Protein AF-0000000084263306 (afdb_homodimer)

Structure (mmCIF, N/CA/C/O backbone):
data_AF-0000000084263306-model_v1
#
loop_
_entity.id
_entity.type
_entity.pdbx_description
1 polymer 'GNAT family N-acetyltransferase'
#
loop_
_atom_site.group_PDB
_atom_site.id
_atom_site.type_symbol
_atom_site.label_atom_id
_atom_site.label_alt_id
_atom_site.label_comp_id
_atom_site.label_asym_id
_atom_site.label_entity_id
_atom_site.label_seq_id
_atom_site.pdbx_PDB_ins_code
_atom_site.Cartn_x
_atom_site.Cartn_y
_atom_site.Cartn_z
_atom_site.occupancy
_atom_site.B_iso_or_equiv
_atom_site.auth_seq_id
_atom_site.auth_comp_id
_atom_site.auth_asym_id
_atom_site.auth_atom_id
_atom_site.pdbx_PDB_model_num
ATOM 1 N N . MET A 1 1 ? 20.031 5.301 -3.479 1 67.38 1 MET A N 1
ATOM 2 C CA . MET A 1 1 ? 19.781 4.855 -2.111 1 67.38 1 MET A CA 1
ATOM 3 C C . MET A 1 1 ? 19.828 6.031 -1.14 1 67.38 1 MET A C 1
ATOM 5 O O . MET A 1 1 ? 20.625 6.953 -1.318 1 67.38 1 MET A O 1
ATOM 9 N N . VAL A 1 2 ? 18.797 5.91 -0.235 1 69 2 VAL A N 1
ATOM 10 C CA . VAL A 1 2 ? 18.828 6.969 0.77 1 69 2 VAL A CA 1
ATOM 11 C C . VAL A 1 2 ? 20.016 6.762 1.697 1 69 2 VAL A C 1
ATOM 13 O O . VAL A 1 2 ? 20.234 5.656 2.201 1 69 2 VAL A O 1
ATOM 16 N N . THR A 1 3 ? 20.797 7.66 1.79 1 74.88 3 THR A N 1
ATOM 17 C CA . THR A 1 3 ? 22.047 7.602 2.543 1 74.88 3 THR A CA 1
ATOM 18 C C . THR A 1 3 ? 21.797 7.875 4.023 1 74.88 3 THR A C 1
ATOM 20 O O . THR A 1 3 ? 20.766 8.438 4.391 1 74.88 3 THR A O 1
ATOM 23 N N . ALA A 1 4 ? 22.656 7.359 4.758 1 77.31 4 ALA A N 1
ATOM 24 C CA . ALA A 1 4 ? 22.672 7.695 6.18 1 77.31 4 ALA A CA 1
ATOM 25 C C . ALA A 1 4 ? 22.594 9.203 6.383 1 77.31 4 ALA A C 1
ATOM 27 O O . ALA A 1 4 ? 21.969 9.68 7.332 1 77.31 4 ALA A O 1
ATOM 28 N N . ASP A 1 5 ? 23.203 9.875 5.453 1 75.06 5 ASP A N 1
ATOM 29 C CA . ASP A 1 5 ? 23.203 11.328 5.531 1 75.06 5 ASP A CA 1
ATOM 30 C C . ASP A 1 5 ? 21.797 11.891 5.391 1 75.06 5 ASP A C 1
ATOM 32 O O . ASP A 1 5 ? 21.422 12.836 6.09 1 75.06 5 ASP A O 1
ATOM 36 N N . ALA A 1 6 ? 21.078 11.352 4.531 1 76.88 6 ALA A N 1
ATOM 37 C CA . ALA A 1 6 ? 19.703 11.812 4.348 1 76.88 6 ALA A CA 1
ATOM 38 C C . ALA A 1 6 ? 18.859 11.555 5.598 1 76.88 6 ALA A C 1
ATOM 40 O O . ALA A 1 6 ? 18.047 12.398 5.992 1 76.88 6 ALA A O 1
ATOM 41 N N . LEU A 1 7 ? 19.031 10.445 6.184 1 82.38 7 LEU A N 1
ATOM 42 C CA . LEU A 1 7 ? 18.281 10.109 7.395 1 82.38 7 LEU A CA 1
ATOM 43 C C . LEU A 1 7 ? 18.672 11.039 8.539 1 82.38 7 LEU A C 1
ATOM 45 O O . LEU A 1 7 ? 17.812 11.398 9.367 1 82.38 7 LEU A O 1
ATOM 49 N N . ASN A 1 8 ? 19.844 11.477 8.492 1 84.12 8 ASN A N 1
ATOM 50 C CA . ASN A 1 8 ? 20.328 12.391 9.523 1 84.12 8 ASN A CA 1
ATOM 51 C C . ASN A 1 8 ? 19.875 13.82 9.25 1 84.12 8 ASN A C 1
ATOM 53 O O . ASN A 1 8 ? 19.922 14.672 10.141 1 84.12 8 ASN A O 1
ATOM 57 N N . ALA A 1 9 ? 19.422 14.023 8.133 1 88 9 ALA A N 1
ATOM 58 C CA . ALA A 1 9 ? 19.078 15.375 7.711 1 88 9 ALA A CA 1
ATOM 59 C C . ALA A 1 9 ? 17.609 15.68 8.008 1 88 9 ALA A C 1
ATOM 61 O O . ALA A 1 9 ? 17.156 16.812 7.789 1 88 9 ALA A O 1
ATOM 62 N N . VAL A 1 10 ? 16.891 14.727 8.523 1 95.81 10 VAL A N 1
ATOM 63 C CA . VAL A 1 10 ? 15.492 14.984 8.867 1 95.81 10 VAL A CA 1
ATOM 64 C C . VAL A 1 10 ? 15.414 16.062 9.953 1 95.81 10 VAL A C 1
ATOM 66 O O . VAL A 1 10 ? 15.82 15.82 11.094 1 95.81 10 VAL A O 1
ATOM 69 N N . PRO A 1 11 ? 14.891 17.203 9.688 1 97.62 11 PRO A N 1
ATOM 70 C CA . PRO A 1 11 ? 14.828 18.266 10.695 1 97.62 11 PRO A CA 1
ATOM 71 C C . PRO A 1 11 ? 13.688 18.062 11.688 1 97.62 11 PRO A C 1
ATOM 73 O O . PRO A 1 11 ? 12.602 17.609 11.305 1 97.62 11 PRO A O 1
ATOM 76 N N . ASP A 1 12 ? 13.906 18.484 12.867 1 97.56 12 ASP A N 1
ATOM 77 C CA . ASP A 1 12 ? 12.867 18.422 13.891 1 97.56 12 ASP A CA 1
ATOM 78 C C . ASP A 1 12 ? 11.852 19.547 13.711 1 97.56 12 ASP A C 1
ATOM 80 O O . ASP A 1 12 ? 10.75 19.5 14.258 1 97.56 12 ASP A O 1
ATOM 84 N N . GLU A 1 13 ? 12.359 20.578 13 1 98 13 GLU A N 1
ATOM 85 C CA . GLU A 1 13 ? 11.531 21.75 12.766 1 98 13 GLU A CA 1
ATOM 86 C C . GLU A 1 13 ? 11.68 22.25 11.328 1 98 13 GLU A C 1
ATOM 88 O O . GLU A 1 13 ? 12.789 22.266 10.789 1 98 13 GLU A O 1
ATOM 93 N N . VAL A 1 14 ? 10.57 22.625 10.719 1 98.38 14 VAL A N 1
ATOM 94 C CA . VAL A 1 14 ? 10.531 23.281 9.414 1 98.38 14 VAL A CA 1
ATOM 95 C C . VAL A 1 14 ? 9.711 24.562 9.508 1 98.38 14 VAL A C 1
ATOM 97 O O . VAL A 1 14 ? 8.555 24.547 9.93 1 98.38 14 VAL A O 1
ATOM 100 N N . ARG A 1 15 ? 10.289 25.656 9.125 1 98.38 15 ARG A N 1
ATOM 101 C CA . ARG A 1 15 ? 9.586 26.938 9.148 1 98.38 15 ARG A CA 1
ATOM 102 C C . ARG A 1 15 ? 9.195 27.375 7.734 1 98.38 15 ARG A C 1
ATOM 104 O O . ARG A 1 15 ? 9.977 27.219 6.797 1 98.38 15 ARG A O 1
ATOM 111 N N . THR A 1 16 ? 8.062 27.781 7.613 1 98.19 16 THR A N 1
ATOM 112 C CA . THR A 1 16 ? 7.594 28.406 6.379 1 98.19 16 THR A CA 1
ATOM 113 C C . THR A 1 16 ? 7.309 29.891 6.59 1 98.19 16 THR A C 1
ATOM 115 O O . THR A 1 16 ? 7.797 30.484 7.547 1 98.19 16 THR A O 1
ATOM 118 N N . GLY A 1 17 ? 6.621 30.531 5.559 1 97.38 17 GLY A N 1
ATOM 119 C CA . GLY A 1 17 ? 6.289 31.938 5.695 1 97.38 17 GLY A CA 1
ATOM 120 C C . GLY A 1 17 ? 5.391 32.219 6.883 1 97.38 17 GLY A C 1
ATOM 121 O O . GLY A 1 17 ? 5.582 33.219 7.586 1 97.38 17 GLY A O 1
ATOM 122 N N . ARG A 1 18 ? 4.363 31.312 7.176 1 98.25 18 ARG A N 1
ATOM 123 C CA . ARG A 1 18 ? 3.355 31.625 8.188 1 98.25 18 ARG A CA 1
ATOM 124 C C . ARG A 1 18 ? 3.312 30.531 9.258 1 98.25 18 ARG A C 1
ATOM 126 O O . ARG A 1 18 ? 2.627 30.688 10.273 1 98.25 18 ARG A O 1
ATOM 133 N N . LEU A 1 19 ? 4.121 29.406 9.016 1 98.81 19 LEU A N 1
ATOM 134 C CA . LEU A 1 19 ? 3.859 28.234 9.836 1 98.81 19 LEU A CA 1
ATOM 135 C C . LEU A 1 19 ? 5.156 27.672 10.422 1 98.81 19 LEU A C 1
ATOM 137 O O . LEU A 1 19 ? 6.238 27.938 9.883 1 98.81 19 LEU A O 1
ATOM 141 N N . LEU A 1 20 ? 5.02 27.016 11.523 1 98.81 20 LEU A N 1
ATOM 142 C CA . LEU A 1 20 ? 6.051 26.203 12.156 1 98.81 20 LEU A CA 1
ATOM 143 C C . LEU A 1 20 ? 5.645 24.734 12.195 1 98.81 20 LEU A C 1
ATOM 145 O O . LEU A 1 20 ? 4.664 24.391 12.852 1 98.81 20 LEU A O 1
ATOM 149 N N . LEU A 1 21 ? 6.348 23.875 11.461 1 98.88 21 LEU A N 1
ATOM 150 C CA . LEU A 1 21 ? 6.172 22.438 11.516 1 98.88 21 LEU A CA 1
ATOM 151 C C . LEU A 1 21 ? 7.176 21.797 12.469 1 98.88 21 LEU A C 1
ATOM 153 O O . LEU A 1 21 ? 8.383 22.016 12.336 1 98.88 21 LEU A O 1
ATOM 157 N N . ARG A 1 22 ? 6.652 21.016 13.406 1 98.25 22 ARG A N 1
ATOM 158 C CA . ARG A 1 22 ? 7.629 20.484 14.352 1 98.25 22 ARG A CA 1
ATOM 159 C C . ARG A 1 22 ? 7.301 19.047 14.727 1 98.25 22 ARG A C 1
ATOM 161 O O . ARG A 1 22 ? 6.133 18.641 14.711 1 98.25 22 ARG A O 1
ATOM 168 N N . ARG A 1 23 ? 8.297 18.359 15.133 1 98.5 23 ARG A N 1
ATOM 169 C CA . ARG A 1 23 ? 8.203 16.984 15.617 1 98.5 23 ARG A CA 1
ATOM 170 C C . ARG A 1 23 ? 7.219 16.875 16.781 1 98.5 23 ARG A C 1
ATOM 172 O O . ARG A 1 23 ? 7.148 17.766 17.625 1 98.5 23 ARG A O 1
ATOM 179 N N . PRO A 1 24 ? 6.465 15.758 16.812 1 98.56 24 PRO A N 1
ATOM 180 C CA . PRO A 1 24 ? 5.484 15.594 17.891 1 98.56 24 PRO A CA 1
ATOM 181 C C . PRO A 1 24 ? 6.125 15.609 19.281 1 98.56 24 PRO A C 1
ATOM 183 O O . PRO A 1 24 ? 7.227 15.086 19.469 1 98.56 24 PRO A O 1
ATOM 186 N N . ASP A 1 25 ? 5.484 16.188 20.188 1 98.5 25 ASP A N 1
ATOM 187 C CA . ASP A 1 25 ? 5.852 16.266 21.594 1 98.5 25 ASP A CA 1
ATOM 188 C C . ASP A 1 25 ? 4.668 15.914 22.5 1 98.5 25 ASP A C 1
ATOM 190 O O . ASP A 1 25 ? 3.615 16.547 22.422 1 98.5 25 ASP A O 1
ATOM 194 N N . PRO A 1 26 ? 4.844 14.898 23.359 1 98.44 26 PRO A N 1
ATOM 195 C CA . PRO A 1 26 ? 3.746 14.531 24.25 1 98.44 26 PRO A CA 1
ATOM 196 C C . PRO A 1 26 ? 3.205 15.719 25.047 1 98.44 26 PRO A C 1
ATOM 198 O O . PRO A 1 26 ? 2.029 15.734 25.422 1 98.44 26 PRO A O 1
ATOM 201 N N . ALA A 1 27 ? 3.939 16.734 25.234 1 98.12 27 ALA A N 1
ATOM 202 C CA . ALA A 1 27 ? 3.527 17.938 25.969 1 98.12 27 ALA A CA 1
ATOM 203 C C . ALA A 1 27 ? 2.465 18.703 25.203 1 98.12 27 ALA A C 1
ATOM 205 O O . ALA A 1 27 ? 1.794 19.578 25.766 1 98.12 27 ALA A O 1
ATOM 206 N N . ASP A 1 28 ? 2.271 18.375 23.906 1 98.31 28 ASP A N 1
ATOM 207 C CA . ASP A 1 28 ? 1.331 19.125 23.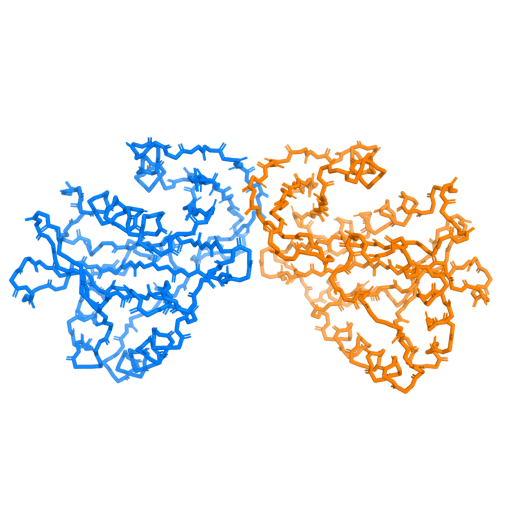062 1 98.31 28 ASP A CA 1
ATOM 208 C C . ASP A 1 28 ? -0.038 18.438 23.047 1 98.31 28 ASP A C 1
ATOM 210 O O . ASP A 1 28 ? -0.91 18.812 22.266 1 98.31 28 ASP A O 1
ATOM 214 N N . ALA A 1 29 ? -0.241 17.484 23.922 1 98.62 29 ALA A N 1
ATOM 215 C CA . ALA A 1 29 ? -1.439 16.656 23.875 1 98.62 29 ALA A CA 1
ATOM 216 C C . ALA A 1 29 ? -2.701 17.5 24 1 98.62 29 ALA A C 1
ATOM 218 O O . ALA A 1 29 ? -3.67 17.297 23.266 1 98.62 29 ALA A O 1
ATOM 219 N N . ARG A 1 30 ? -2.719 18.469 24.891 1 98.31 30 ARG A N 1
ATOM 220 C CA . ARG A 1 30 ? -3.896 19.297 25.109 1 98.31 30 ARG A CA 1
ATOM 221 C C . ARG A 1 30 ? -4.23 20.094 23.859 1 98.31 30 ARG A C 1
ATOM 223 O O . ARG A 1 30 ? -5.398 20.188 23.469 1 98.31 30 ARG A O 1
ATOM 230 N N . ALA A 1 31 ? -3.244 20.656 23.25 1 98.56 31 ALA A N 1
ATOM 231 C CA . ALA A 1 31 ? -3.451 21.438 22.031 1 98.56 31 ALA A CA 1
ATOM 232 C C . ALA A 1 31 ? -3.979 20.547 20.906 1 98.56 31 ALA A C 1
ATOM 234 O O . ALA A 1 31 ? -4.883 20.938 20.156 1 98.56 31 ALA A O 1
ATOM 235 N N . LEU A 1 32 ? -3.398 19.359 20.781 1 98.69 32 LEU A N 1
ATOM 236 C CA . LEU A 1 32 ? -3.834 18.422 19.75 1 98.69 32 LEU A CA 1
ATOM 237 C C . LEU A 1 32 ? -5.293 18.031 19.953 1 98.69 32 LEU A C 1
ATOM 239 O O . LEU A 1 32 ? -6.086 18.062 19.016 1 98.69 32 LEU A O 1
ATOM 243 N N . VAL A 1 33 ? -5.629 17.703 21.172 1 98.56 33 VAL A N 1
ATOM 244 C CA . VAL A 1 33 ? -6.988 17.297 21.5 1 98.56 33 VAL A CA 1
ATOM 245 C C . VAL A 1 33 ? -7.965 18.422 21.172 1 98.56 33 VAL A C 1
ATOM 247 O O . VAL A 1 33 ? -9.016 18.188 20.562 1 98.56 33 VAL A O 1
ATOM 250 N N . GLY A 1 34 ? -7.609 19.625 21.562 1 98.19 34 GLY A N 1
ATOM 251 C CA . GLY A 1 34 ? -8.445 20.766 21.25 1 98.19 34 GLY A CA 1
ATOM 252 C C . GLY A 1 34 ? -8.68 20.953 19.766 1 98.19 34 GLY A C 1
ATOM 253 O O . GLY A 1 34 ? -9.82 21.156 19.328 1 98.19 34 GLY A O 1
ATOM 254 N N . ALA A 1 35 ? -7.668 20.875 19 1 98.44 35 ALA A N 1
ATOM 255 C CA . ALA A 1 35 ? -7.746 21.078 17.562 1 98.44 35 ALA A CA 1
ATOM 256 C C . ALA A 1 35 ? -8.555 19.984 16.891 1 98.44 35 ALA A C 1
ATOM 258 O O . ALA A 1 35 ? -9.422 20.25 16.047 1 98.44 35 ALA A O 1
ATOM 259 N N . VAL A 1 36 ? -8.281 18.703 17.25 1 98.44 36 VAL A N 1
ATOM 260 C CA . VAL A 1 36 ? -8.953 17.578 16.625 1 98.44 36 VAL A CA 1
ATOM 261 C C . VAL A 1 36 ? -10.43 17.562 17 1 98.44 36 VAL A C 1
ATOM 263 O O . VAL A 1 36 ? -11.305 17.469 16.141 1 98.44 36 VAL A O 1
ATOM 266 N N . ASN A 1 37 ? -10.695 17.719 18.297 1 98.12 37 ASN A N 1
ATOM 267 C CA . ASN A 1 37 ? -12.07 17.609 18.766 1 98.12 37 ASN A CA 1
ATOM 268 C C . ASN A 1 37 ? -12.945 18.734 18.203 1 98.12 37 ASN A C 1
ATOM 270 O O . ASN A 1 37 ? -14.109 18.516 17.859 1 98.12 37 ASN A O 1
ATOM 274 N N . ALA A 1 38 ? -12.383 19.875 18.078 1 97.38 38 ALA A N 1
ATOM 275 C CA . ALA A 1 38 ? -13.117 21 17.516 1 97.38 38 ALA A CA 1
ATOM 276 C C . ALA A 1 38 ? -13.375 20.797 16.016 1 97.38 38 ALA A C 1
ATOM 278 O O . ALA A 1 38 ? -14.242 21.453 15.438 1 97.38 38 ALA A O 1
ATOM 279 N N . SER A 1 39 ? -12.672 19.891 15.406 1 98.31 39 SER A N 1
ATOM 280 C CA . SER A 1 39 ? -12.727 19.703 13.953 1 98.31 39 SER A CA 1
ATOM 281 C C . SER A 1 39 ? -13.352 18.359 13.602 1 98.31 39 SER A C 1
ATOM 283 O O . SER A 1 39 ? -13.391 17.984 12.43 1 98.31 39 SER A O 1
ATOM 285 N N . LEU A 1 40 ? -13.797 17.625 14.539 1 97.56 40 LEU A N 1
ATOM 286 C CA . LEU A 1 40 ? -14.227 16.234 14.375 1 97.56 40 LEU A CA 1
ATOM 287 C C . LEU A 1 40 ? -15.305 16.125 13.297 1 97.56 40 LEU A C 1
ATOM 289 O O . LEU A 1 40 ? -15.234 15.25 12.438 1 97.56 40 LEU A O 1
ATOM 293 N N . PRO A 1 41 ? -16.281 17 13.219 1 96.81 41 PRO A N 1
ATOM 294 C CA . PRO A 1 41 ? -17.328 16.859 12.203 1 96.81 41 PRO A CA 1
ATOM 295 C C . PRO A 1 41 ? -16.766 16.844 10.781 1 96.81 41 PRO A C 1
ATOM 297 O O . PRO A 1 41 ? -17.234 16.078 9.93 1 96.81 41 PRO A O 1
ATOM 300 N N . GLU A 1 42 ? -15.789 17.594 10.508 1 96.19 42 GLU A N 1
ATOM 301 C CA . GLU A 1 42 ? -15.203 17.656 9.172 1 96.19 42 GLU A CA 1
ATOM 302 C C . GLU A 1 42 ? -14.211 16.516 8.953 1 96.19 42 GLU A C 1
ATOM 304 O O . GLU A 1 42 ? -14.164 15.93 7.875 1 96.19 42 GLU A O 1
ATOM 309 N N . LEU A 1 43 ? -13.445 16.219 9.977 1 97.38 43 LEU A N 1
ATOM 310 C CA . LEU A 1 43 ? -12.398 15.211 9.852 1 97.38 43 LEU A CA 1
ATOM 311 C C . LEU A 1 43 ? -13.008 13.82 9.672 1 97.38 43 LEU A C 1
ATOM 313 O O . LEU A 1 43 ? -12.438 12.977 8.969 1 97.38 43 LEU A O 1
ATOM 317 N N . GLN A 1 44 ? -14.156 13.594 10.219 1 96.94 44 GLN A N 1
ATOM 318 C CA . GLN A 1 44 ? -14.789 12.281 10.211 1 96.94 44 GLN A CA 1
ATOM 319 C C . GLN A 1 44 ? -15.102 11.836 8.789 1 96.94 44 GLN A C 1
ATOM 321 O O . GLN A 1 44 ? -15.133 10.633 8.5 1 96.94 44 GLN A O 1
ATOM 326 N N . ARG A 1 45 ? -15.289 12.742 7.949 1 95.38 45 ARG A N 1
ATOM 327 C CA . ARG A 1 45 ? -15.664 12.453 6.57 1 95.38 45 ARG A CA 1
ATOM 328 C C . ARG A 1 45 ? -14.508 11.82 5.805 1 95.38 45 ARG A C 1
ATOM 330 O O . ARG A 1 45 ? -14.719 11.016 4.898 1 95.38 45 ARG A O 1
ATOM 337 N N . TRP A 1 46 ? -13.312 12.133 6.266 1 95.62 46 TRP A N 1
ATOM 338 C CA . TRP A 1 46 ? -12.172 11.82 5.406 1 95.62 46 TRP A CA 1
ATOM 339 C C . TRP A 1 46 ? -11.148 10.969 6.145 1 95.62 46 TRP A C 1
ATOM 341 O O . TRP A 1 46 ? -10.359 10.258 5.52 1 95.62 46 TRP A O 1
ATOM 351 N N . MET A 1 47 ? -11.195 11.086 7.484 1 95.81 47 MET A N 1
ATOM 352 C CA . MET A 1 47 ? -10.109 10.484 8.25 1 95.81 47 MET A CA 1
ATOM 353 C C . MET A 1 47 ? -10.617 9.305 9.078 1 95.81 47 MET A C 1
ATOM 355 O O . MET A 1 47 ? -11.359 9.492 10.039 1 95.81 47 MET A O 1
ATOM 359 N N . HIS A 1 48 ? -10.062 8.094 8.852 1 94.25 48 HIS A N 1
ATOM 360 C CA . HIS A 1 48 ? -10.5 6.887 9.539 1 94.25 48 HIS A CA 1
ATOM 361 C C . HIS A 1 48 ? -10.227 6.98 11.039 1 94.25 48 HIS A C 1
ATOM 363 O O . HIS A 1 48 ? -11.008 6.473 11.852 1 94.25 48 HIS A O 1
ATOM 369 N N . TRP A 1 49 ? -9.211 7.688 11.484 1 94.44 49 TRP A N 1
ATOM 370 C CA . TRP A 1 49 ? -8.789 7.734 12.875 1 94.44 49 TRP A CA 1
ATOM 371 C C . TRP A 1 49 ? -9.633 8.727 13.664 1 94.44 49 TRP A C 1
ATOM 373 O O . TRP A 1 49 ? -9.609 8.727 14.898 1 94.44 49 TRP A O 1
ATOM 383 N N . ALA A 1 50 ? -10.359 9.617 13 1 96.56 50 ALA A N 1
ATOM 384 C CA . ALA A 1 50 ? -11.039 10.742 13.641 1 96.56 50 ALA A CA 1
ATOM 385 C C . ALA A 1 50 ? -12.523 10.438 13.844 1 96.56 50 ALA A C 1
ATOM 387 O O . ALA A 1 50 ? -13.383 11.25 13.508 1 96.56 50 ALA A O 1
ATOM 388 N N . GLN A 1 51 ? -12.805 9.242 14.359 1 95.88 51 GLN A N 1
ATOM 389 C CA . GLN A 1 51 ? -14.211 8.852 14.414 1 95.88 51 GLN A CA 1
ATOM 390 C C . GLN A 1 51 ? -14.797 9.094 15.805 1 95.88 51 GLN A C 1
ATOM 392 O O . GLN A 1 51 ? -16.016 9.102 15.984 1 95.88 51 GLN A O 1
ATOM 397 N N . HIS A 1 52 ? -13.883 9.352 16.828 1 96.19 52 HIS A N 1
ATOM 398 C CA . HIS A 1 52 ? -14.297 9.633 18.188 1 96.19 52 HIS A CA 1
ATOM 399 C C . HIS A 1 52 ? -13.43 10.719 18.828 1 96.19 52 HIS A C 1
ATOM 401 O O . HIS A 1 52 ? -12.273 10.898 18.422 1 96.19 52 HIS A O 1
ATOM 407 N N . PRO A 1 53 ? -14.016 11.414 19.766 1 97.25 53 PRO A N 1
ATOM 408 C CA . PRO A 1 53 ? -13.195 12.414 20.438 1 97.25 53 PRO A CA 1
ATOM 409 C C . PRO A 1 53 ? -11.953 11.812 21.094 1 97.25 53 PRO A C 1
ATOM 411 O O . PRO A 1 53 ? -12 10.695 21.609 1 97.25 53 PRO A O 1
ATOM 414 N N . MET A 1 54 ? -10.969 12.688 21.094 1 96.5 54 MET A N 1
ATOM 415 C CA . MET A 1 54 ? -9.719 12.258 21.719 1 96.5 54 MET A CA 1
ATOM 416 C C . MET A 1 54 ? -9.664 12.695 23.172 1 96.5 54 MET A C 1
ATOM 418 O O . MET A 1 54 ? -10.25 13.711 23.547 1 96.5 54 MET A O 1
ATOM 422 N N . THR A 1 55 ? -8.945 11.914 23.922 1 98 55 THR A N 1
ATOM 423 C CA . THR A 1 55 ? -8.617 12.297 25.281 1 98 55 THR A CA 1
ATOM 424 C C . THR A 1 55 ? -7.152 12.695 25.406 1 98 55 THR A C 1
ATOM 426 O O . THR A 1 55 ? -6.324 12.281 24.594 1 98 55 THR A O 1
ATOM 429 N N . GLU A 1 56 ? -6.914 13.484 26.391 1 98.06 56 GLU A N 1
ATOM 430 C CA . GLU A 1 56 ? -5.539 13.953 26.547 1 98.06 56 GLU A CA 1
ATOM 431 C C . GLU A 1 56 ? -4.59 12.789 26.828 1 98.06 56 GLU A C 1
ATOM 433 O O . GLU A 1 56 ? -3.484 12.742 26.281 1 98.06 56 GLU A O 1
ATOM 438 N N . ASP A 1 57 ? -5.004 11.82 27.656 1 98.06 57 ASP A N 1
ATOM 439 C CA . ASP A 1 57 ? -4.152 10.688 28 1 98.06 57 ASP A CA 1
ATOM 440 C C . ASP A 1 57 ? -3.846 9.844 26.766 1 98.06 57 ASP A C 1
ATOM 442 O O . ASP A 1 57 ? -2.689 9.5 26.516 1 98.06 57 ASP A O 1
ATOM 446 N N . ALA A 1 58 ? -4.836 9.516 26 1 97.75 58 ALA A N 1
ATOM 447 C CA . ALA A 1 58 ? -4.652 8.75 24.766 1 97.75 58 ALA A CA 1
ATOM 448 C C . ALA A 1 58 ? -3.777 9.508 23.781 1 97.75 58 ALA A C 1
ATOM 450 O O . ALA A 1 58 ? -2.936 8.914 23.094 1 97.75 58 ALA A O 1
ATOM 451 N N . SER A 1 59 ? -4.004 10.797 23.75 1 98.19 59 SER A N 1
ATOM 452 C CA . SER A 1 59 ? -3.23 11.633 22.828 1 98.19 59 SER A CA 1
ATOM 453 C C . SER A 1 59 ? -1.766 11.695 23.25 1 98.19 59 SER A C 1
ATOM 455 O O . SER A 1 59 ? -0.873 11.688 22.391 1 98.19 59 SER A O 1
ATOM 457 N N . ARG A 1 60 ? -1.563 11.781 24.5 1 98.5 60 ARG A N 1
ATOM 458 C CA . ARG A 1 60 ? -0.192 11.797 25 1 98.5 60 ARG A CA 1
ATOM 459 C C . ARG A 1 60 ? 0.546 10.516 24.625 1 98.5 60 ARG A C 1
ATOM 461 O O . ARG A 1 60 ? 1.704 10.562 24.203 1 98.5 60 ARG A O 1
ATOM 468 N N . GLU A 1 61 ? -0.071 9.422 24.766 1 98.25 61 GLU A N 1
ATOM 469 C CA . GLU A 1 61 ? 0.515 8.141 24.375 1 98.25 61 GLU A CA 1
ATOM 470 C C . GLU A 1 61 ? 0.753 8.078 22.875 1 98.25 61 GLU A C 1
ATOM 472 O O . GLU A 1 61 ? 1.802 7.613 22.422 1 98.25 61 GLU A O 1
ATOM 477 N N . ASN A 1 62 ? -0.183 8.508 22.203 1 98.06 62 ASN A N 1
ATOM 478 C CA . ASN A 1 62 ? -0.056 8.555 20.75 1 98.06 62 ASN A CA 1
ATOM 479 C C . ASN A 1 62 ? 1.127 9.422 20.312 1 98.06 62 ASN A C 1
ATOM 481 O O . ASN A 1 62 ? 1.873 9.047 19.406 1 98.06 62 ASN A O 1
ATOM 485 N N . LEU A 1 63 ? 1.236 10.539 20.953 1 98.75 63 LEU A N 1
ATOM 486 C CA . LEU A 1 63 ? 2.312 11.469 20.609 1 98.75 63 LEU A CA 1
ATOM 487 C C . LEU A 1 63 ? 3.67 10.883 20.984 1 98.75 63 LEU A C 1
ATOM 489 O O . LEU A 1 63 ? 4.664 11.125 20.297 1 98.75 63 LEU A O 1
ATOM 493 N N . ARG A 1 64 ? 3.73 10.156 22.062 1 98.62 64 ARG A N 1
ATOM 494 C CA . ARG A 1 64 ? 4.961 9.461 22.406 1 98.62 64 ARG A CA 1
ATOM 495 C C . ARG A 1 64 ? 5.363 8.469 21.328 1 98.62 64 ARG A C 1
ATOM 497 O O . ARG A 1 64 ? 6.52 8.445 20.891 1 98.62 64 ARG A O 1
ATOM 504 N N . SER A 1 65 ? 4.43 7.715 20.922 1 98.62 65 SER A N 1
ATOM 505 C CA . SER A 1 65 ? 4.668 6.754 19.844 1 98.62 65 SER A CA 1
ATOM 506 C C . SER A 1 65 ? 5.086 7.453 18.562 1 98.62 65 SER A C 1
ATOM 508 O O . SER A 1 65 ? 6.004 7.004 17.875 1 98.62 65 SER A O 1
ATOM 510 N N . ALA A 1 66 ? 4.398 8.531 18.25 1 98.62 66 ALA A N 1
ATOM 511 C CA . ALA A 1 66 ? 4.715 9.297 17.047 1 98.62 66 ALA A CA 1
ATOM 512 C C . ALA A 1 66 ? 6.137 9.844 17.109 1 98.62 66 ALA A C 1
ATOM 514 O O . ALA A 1 66 ? 6.855 9.844 16.094 1 98.62 66 ALA A O 1
ATOM 515 N N . ALA A 1 67 ? 6.496 10.336 18.234 1 98.62 67 ALA A N 1
ATOM 516 C CA . ALA A 1 67 ? 7.852 10.836 18.422 1 98.62 67 ALA A CA 1
ATOM 517 C C . ALA A 1 67 ? 8.883 9.734 18.234 1 98.62 67 ALA A C 1
ATOM 519 O O . ALA A 1 67 ? 9.922 9.953 17.594 1 98.62 67 ALA A O 1
ATOM 520 N N . GLU A 1 68 ? 8.602 8.594 18.75 1 98.44 68 GLU A N 1
ATOM 521 C CA . GLU A 1 68 ? 9.5 7.453 18.594 1 98.44 68 GLU A CA 1
ATOM 522 C C . GLU A 1 68 ? 9.633 7.055 17.125 1 98.44 68 GLU A C 1
ATOM 524 O O . GLU A 1 68 ? 10.742 6.816 16.641 1 98.44 68 GLU A O 1
ATOM 529 N N . LYS A 1 69 ? 8.555 6.973 16.422 1 98.5 69 LYS A N 1
ATOM 530 C CA . LYS A 1 69 ? 8.57 6.625 15.008 1 98.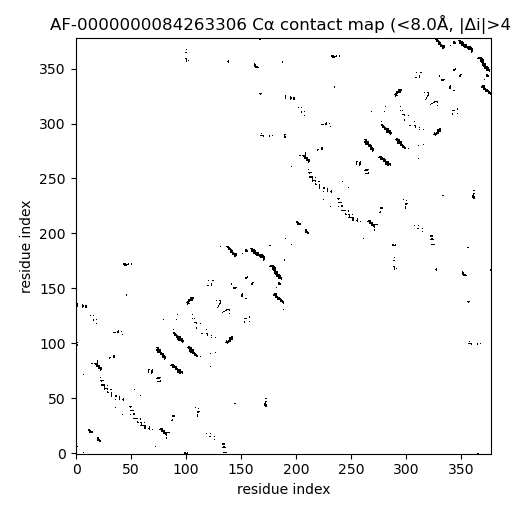5 69 LYS A CA 1
ATOM 531 C C . LYS A 1 69 ? 9.312 7.684 14.195 1 98.5 69 LYS A C 1
ATOM 533 O O . LYS A 1 69 ? 9.961 7.367 13.195 1 98.5 69 LYS A O 1
ATOM 538 N N . PHE A 1 70 ? 9.133 8.906 14.617 1 98.56 70 PHE A N 1
ATOM 539 C CA . PHE A 1 70 ? 9.875 10 14 1 98.56 70 PHE A CA 1
ATOM 540 C C . PHE A 1 70 ? 11.375 9.789 14.156 1 98.56 70 PHE A C 1
ATOM 542 O O . PHE A 1 70 ? 12.133 9.883 13.188 1 98.56 70 PHE A O 1
ATOM 549 N N . ASP A 1 71 ? 11.766 9.406 15.328 1 97.25 71 ASP A N 1
ATOM 550 C CA . ASP A 1 71 ? 13.18 9.242 15.648 1 97.25 71 ASP A CA 1
ATOM 551 C C . ASP A 1 71 ? 13.781 8.062 14.891 1 97.25 71 ASP A C 1
ATOM 553 O O . ASP A 1 71 ? 14.961 8.094 14.508 1 97.25 71 ASP A O 1
ATOM 557 N N . THR A 1 72 ? 13.008 7.094 14.695 1 96.44 72 THR A N 1
ATOM 558 C CA . THR A 1 72 ? 13.492 5.922 13.969 1 96.44 72 THR A CA 1
ATOM 559 C C . THR A 1 72 ? 13.273 6.09 12.469 1 96.44 72 THR A C 1
ATOM 561 O O . THR A 1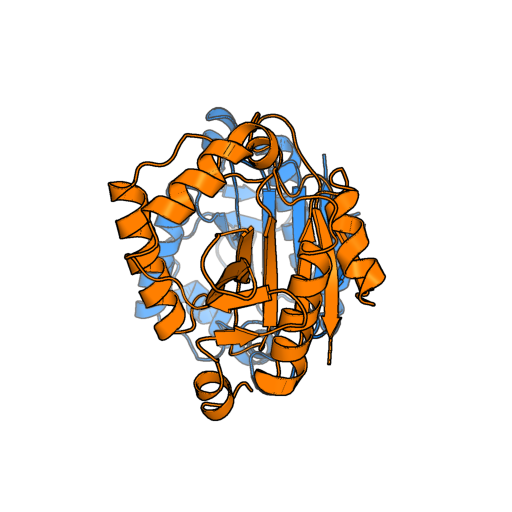 72 ? 13.602 5.195 11.688 1 96.44 72 THR A O 1
ATOM 564 N N . ARG A 1 73 ? 12.625 7.191 12.047 1 97 73 ARG A N 1
ATOM 565 C CA . ARG A 1 73 ? 12.391 7.578 10.664 1 97 73 ARG A CA 1
ATOM 566 C C . ARG A 1 73 ? 11.406 6.629 9.992 1 97 73 ARG A C 1
ATOM 568 O O . ARG A 1 73 ? 11.383 6.52 8.766 1 97 73 ARG A O 1
ATOM 575 N N . GLU A 1 74 ? 10.656 5.949 10.773 1 96.69 74 GLU A N 1
ATOM 576 C CA . GLU A 1 74 ? 9.609 5.078 10.258 1 96.69 74 GLU A CA 1
ATOM 577 C C . GLU A 1 74 ? 8.43 5.895 9.734 1 96.69 74 GLU A C 1
ATOM 579 O O . GLU A 1 74 ? 7.801 5.523 8.734 1 96.69 74 GLU A O 1
ATOM 584 N N . ASN A 1 75 ? 8.125 6.871 10.453 1 98.31 75 ASN A N 1
ATOM 585 C CA . ASN A 1 75 ? 7.098 7.863 10.164 1 98.31 75 ASN A CA 1
ATOM 586 C C . ASN A 1 75 ? 7.531 9.266 10.586 1 98.31 75 ASN A C 1
ATOM 588 O O . ASN A 1 75 ? 8.117 9.438 11.664 1 98.31 75 ASN A O 1
ATOM 592 N N . LEU A 1 76 ? 7.312 10.203 9.742 1 98.62 76 LEU A N 1
ATOM 593 C CA . LEU A 1 76 ? 7.727 11.562 10.055 1 98.62 76 LEU A CA 1
ATOM 594 C C . LEU A 1 76 ? 6.52 12.492 10.141 1 98.62 76 LEU A C 1
ATOM 596 O O . LEU A 1 76 ? 6.211 13.211 9.188 1 98.62 76 LEU A O 1
ATOM 600 N N . ARG A 1 77 ? 5.93 12.484 11.219 1 98.81 77 ARG A N 1
ATOM 601 C CA . ARG A 1 77 ? 4.82 13.398 11.492 1 98.81 77 ARG A CA 1
ATOM 602 C C . ARG A 1 77 ? 5.332 14.766 11.93 1 98.81 77 ARG A C 1
ATOM 604 O O . ARG A 1 77 ? 6.273 14.852 12.719 1 98.81 77 ARG A O 1
ATOM 611 N N . TYR A 1 78 ? 4.746 15.773 11.422 1 98.88 78 TYR A N 1
ATOM 612 C CA . TYR A 1 78 ? 4.961 17.156 11.844 1 98.88 78 TYR A CA 1
ATOM 613 C C . TYR A 1 78 ? 3.652 17.797 12.281 1 98.88 78 TYR A C 1
ATOM 615 O O . TYR A 1 78 ? 2.674 17.812 11.531 1 98.88 78 TYR A O 1
ATOM 623 N N . HIS A 1 79 ? 3.654 18.297 13.453 1 98.94 79 HIS A N 1
ATOM 624 C CA . HIS A 1 79 ? 2.543 19.156 13.844 1 98.94 79 HIS A CA 1
ATOM 625 C C . HIS A 1 79 ? 2.715 20.562 13.281 1 98.94 79 HIS A C 1
ATOM 627 O O . HIS A 1 79 ? 3.82 21.109 13.297 1 98.94 79 HIS A O 1
ATOM 633 N N . VAL A 1 80 ? 1.636 21.078 12.805 1 98.94 80 VAL A N 1
ATOM 634 C CA . VAL A 1 80 ? 1.632 22.391 12.164 1 98.94 80 VAL A CA 1
ATOM 635 C C . VAL A 1 80 ? 1.143 23.438 13.148 1 98.94 80 VAL A C 1
ATOM 637 O O . VAL A 1 80 ? -0.005 23.391 13.602 1 98.94 80 VAL A O 1
ATOM 640 N N . TRP A 1 81 ? 2.006 24.359 13.477 1 98.88 81 TRP A N 1
ATOM 641 C CA . TRP A 1 81 ? 1.702 25.469 14.383 1 98.88 81 TRP A CA 1
ATOM 642 C C . TRP A 1 81 ? 1.723 26.797 13.648 1 98.88 81 TRP A C 1
ATOM 644 O O . TRP A 1 81 ? 2.305 26.906 12.57 1 98.88 81 TRP A O 1
ATOM 654 N N . ASN A 1 82 ? 1.005 27.75 14.242 1 98.5 82 ASN A N 1
ATOM 655 C CA . ASN A 1 82 ? 1.25 29.109 13.742 1 98.5 82 ASN A CA 1
ATOM 656 C C . ASN A 1 82 ? 2.701 29.531 13.961 1 98.5 82 ASN A C 1
ATOM 658 O O . ASN A 1 82 ? 3.455 28.844 14.656 1 98.5 82 ASN A O 1
ATOM 662 N N . ALA A 1 83 ? 3.064 30.594 13.414 1 97.88 83 ALA A N 1
ATOM 663 C CA . ALA A 1 83 ? 4.465 31.016 13.359 1 97.88 83 ALA A CA 1
ATOM 664 C C . ALA A 1 83 ? 5.051 31.141 14.766 1 97.88 83 ALA A C 1
ATOM 666 O O . ALA A 1 83 ? 6.227 30.828 14.984 1 97.88 83 ALA A O 1
ATOM 667 N N . SER A 1 84 ? 4.281 31.531 15.719 1 97.31 84 SER A N 1
ATOM 668 C CA . SER A 1 84 ? 4.75 31.75 17.078 1 97.31 84 SER A CA 1
ATOM 669 C C . SER A 1 84 ? 4.766 30.453 17.875 1 97.31 84 SER A C 1
ATOM 671 O O . SER A 1 84 ? 5.285 30.406 19 1 97.31 84 SER A O 1
ATOM 673 N N . GLY A 1 85 ? 4.18 29.375 17.344 1 97.38 85 GLY A N 1
ATOM 674 C CA . GLY A 1 85 ? 4.148 28.078 18.016 1 97.38 85 GLY A CA 1
ATOM 675 C C . GLY A 1 85 ? 3.137 28.031 19.156 1 97.38 85 GLY A C 1
ATOM 676 O O . GLY A 1 85 ? 3.225 27.156 20.031 1 97.38 85 GLY A O 1
ATOM 677 N N . THR A 1 86 ? 2.139 28.875 19.109 1 97.06 86 THR A N 1
ATOM 678 C CA . THR A 1 86 ? 1.23 28.984 20.234 1 97.06 86 THR A CA 1
ATOM 679 C C . THR A 1 86 ? -0.095 28.297 19.938 1 97.06 86 THR A C 1
ATOM 681 O O . THR A 1 86 ? -0.846 27.953 20.859 1 97.06 86 THR A O 1
ATOM 684 N N . GLU A 1 87 ? -0.375 28.156 18.688 1 97.94 87 GLU A N 1
ATOM 685 C CA . GLU A 1 87 ? -1.639 27.547 18.281 1 97.94 87 GLU A CA 1
ATOM 686 C C . GLU A 1 87 ? -1.412 26.422 17.281 1 97.94 87 GLU A C 1
ATOM 688 O O . GLU A 1 87 ? -0.719 26.594 16.281 1 97.94 87 GLU A O 1
ATOM 693 N N . LEU A 1 88 ? -1.996 25.25 17.656 1 98.62 88 LEU A N 1
ATOM 694 C CA . LEU A 1 88 ? -1.909 24.125 16.734 1 98.62 88 LEU A CA 1
ATOM 695 C C . LEU A 1 88 ? -2.932 24.266 15.609 1 98.62 88 LEU A C 1
ATOM 697 O O . LEU A 1 88 ? -4.133 24.359 15.867 1 98.62 88 LEU A O 1
ATOM 701 N N . ILE A 1 89 ? -2.434 24.219 14.367 1 98.31 89 ILE A N 1
ATOM 702 C CA . ILE A 1 89 ? -3.236 24.5 13.18 1 98.31 89 ILE A CA 1
ATOM 703 C C . ILE A 1 89 ? -3.627 23.172 12.508 1 98.31 89 ILE A C 1
ATOM 705 O O . ILE A 1 89 ? -4.629 23.109 11.797 1 98.31 89 ILE A O 1
ATOM 709 N N . GLY A 1 90 ? -2.818 22.203 12.672 1 98.56 90 GLY A N 1
ATOM 710 C CA . GLY A 1 90 ? -3.061 20.922 12.016 1 98.56 90 GLY A CA 1
ATOM 711 C C . GLY A 1 90 ? -1.902 19.953 12.148 1 98.56 90 GLY A C 1
ATOM 712 O O . GLY A 1 90 ? -1.152 20 13.125 1 98.56 90 GLY A O 1
ATOM 713 N N . SER A 1 91 ? -1.824 19.016 11.305 1 98.75 91 SER A N 1
ATOM 714 C CA . SER A 1 91 ? -0.773 18 11.273 1 98.75 91 SER A CA 1
ATOM 715 C C . SER A 1 91 ? -0.499 17.531 9.844 1 98.75 91 SER A C 1
ATOM 717 O O . SER A 1 91 ? -1.381 17.594 8.984 1 98.75 91 SER A O 1
ATOM 719 N N . SER A 1 92 ? 0.666 17.188 9.602 1 98.75 92 SER A N 1
ATOM 720 C CA . SER A 1 92 ? 1.124 16.641 8.328 1 98.75 92 SER A CA 1
ATOM 721 C C . SER A 1 92 ? 2.373 15.789 8.508 1 98.75 92 SER A C 1
ATOM 723 O O . SER A 1 92 ? 2.643 15.297 9.609 1 98.75 92 SER A O 1
ATOM 725 N N . GLY A 1 93 ? 3.016 15.484 7.379 1 98.69 93 GLY A N 1
ATOM 726 C CA . GLY A 1 93 ? 4.238 14.695 7.422 1 98.69 93 GLY A CA 1
ATOM 727 C C . GLY A 1 93 ? 4.305 13.633 6.344 1 98.69 93 GLY A C 1
ATOM 728 O O . GLY A 1 93 ? 3.701 13.781 5.277 1 98.69 93 GLY A O 1
ATOM 729 N N . TYR A 1 94 ? 5.211 12.719 6.605 1 98.62 94 TYR A N 1
ATOM 730 C CA . TYR A 1 94 ? 5.438 11.625 5.66 1 98.62 94 TYR A CA 1
ATOM 731 C C . TYR A 1 94 ? 5.062 10.281 6.277 1 98.62 94 TYR A C 1
ATOM 733 O O . TYR A 1 94 ? 5.492 9.961 7.387 1 98.62 94 TYR A O 1
ATOM 741 N N . HIS A 1 95 ? 4.281 9.531 5.617 1 97.88 95 HIS A N 1
ATOM 742 C CA . HIS A 1 95 ? 3.99 8.148 5.973 1 97.88 95 HIS A CA 1
ATOM 743 C C . HIS A 1 95 ? 4.211 7.219 4.781 1 97.88 95 HIS A C 1
ATOM 745 O O . HIS A 1 95 ? 4.648 7.66 3.717 1 97.88 95 HIS A O 1
ATOM 751 N N . ALA A 1 96 ? 4.102 5.922 5.035 1 97.69 96 ALA A N 1
ATOM 752 C CA . ALA A 1 96 ? 4.383 4.922 4.012 1 97.69 96 ALA A CA 1
ATOM 753 C C . ALA A 1 96 ? 5.777 5.113 3.426 1 97.69 96 ALA A C 1
ATOM 755 O O . ALA A 1 96 ? 5.969 5 2.213 1 97.69 96 ALA A O 1
ATOM 756 N N . LEU A 1 97 ? 6.676 5.477 4.285 1 97.44 97 LEU A N 1
ATOM 757 C CA . LEU A 1 97 ? 8.062 5.691 3.871 1 97.44 97 LEU A CA 1
ATOM 758 C C . LEU A 1 97 ? 8.742 4.363 3.566 1 97.44 97 LEU A C 1
ATOM 760 O O . LEU A 1 97 ? 8.547 3.379 4.285 1 97.44 97 LEU A O 1
ATOM 764 N N . ASN A 1 98 ? 9.484 4.293 2.523 1 96.69 98 ASN A N 1
ATOM 765 C CA . ASN A 1 98 ? 10.422 3.229 2.178 1 96.69 98 ASN A CA 1
ATOM 766 C C . ASN A 1 98 ? 11.781 3.789 1.764 1 96.69 98 ASN A C 1
ATOM 768 O O . ASN A 1 98 ? 11.922 4.332 0.666 1 96.69 98 ASN A O 1
ATOM 772 N N . TRP A 1 99 ? 12.688 3.637 2.619 1 95 99 TRP A N 1
ATOM 773 C CA . TRP A 1 99 ? 13.992 4.258 2.404 1 95 99 TRP A CA 1
ATOM 774 C C . TRP A 1 99 ? 14.812 3.473 1.383 1 95 99 TRP A C 1
ATOM 776 O O . TRP A 1 99 ? 15.742 4.008 0.777 1 95 99 TRP A O 1
ATOM 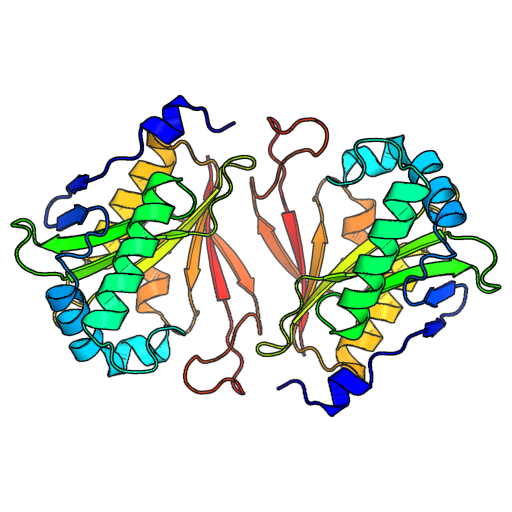786 N N . LEU A 1 100 ? 14.539 2.184 1.154 1 92.19 100 LEU A N 1
ATOM 787 C CA . LEU A 1 100 ? 15.203 1.379 0.138 1 92.19 100 LEU A CA 1
ATOM 788 C C . LEU A 1 100 ? 14.742 1.776 -1.26 1 92.19 100 LEU A C 1
ATOM 790 O O . LEU A 1 100 ? 15.555 1.858 -2.186 1 92.19 100 LEU A O 1
ATOM 794 N N . ILE A 1 101 ? 13.562 1.995 -1.682 1 93 101 ILE A N 1
ATOM 795 C CA . ILE A 1 101 ? 12.961 2.5 -2.912 1 93 101 ILE A CA 1
ATOM 796 C C . ILE A 1 101 ? 12.953 4.027 -2.895 1 93 101 ILE A C 1
ATOM 798 O O . ILE A 1 101 ? 12.93 4.664 -3.951 1 93 101 ILE A O 1
ATOM 802 N N . PRO A 1 102 ? 13.359 4.762 -1.989 1 94.44 102 PRO A N 1
ATOM 803 C CA . PRO A 1 102 ? 13.203 6.055 -1.323 1 94.44 102 PRO A CA 1
ATOM 804 C C . PRO A 1 102 ? 11.93 6.785 -1.738 1 94.44 102 PRO A C 1
ATOM 806 O O . PRO A 1 102 ? 11.977 7.668 -2.6 1 94.44 102 PRO A O 1
ATOM 809 N N . ARG A 1 103 ? 10.867 6.434 -1.221 1 97.81 103 ARG A N 1
ATOM 810 C CA . ARG A 1 103 ? 9.562 7.004 -1.53 1 97.81 103 ARG A CA 1
ATOM 811 C C . ARG A 1 103 ? 8.75 7.227 -0.261 1 97.81 103 ARG A C 1
ATOM 813 O O . ARG A 1 103 ? 9.062 6.668 0.792 1 97.81 103 ARG A O 1
ATOM 820 N N . GLY A 1 104 ? 7.75 8.062 -0.349 1 98.31 104 GLY A N 1
ATOM 821 C CA . GLY A 1 104 ? 6.844 8.344 0.753 1 98.31 104 GLY A CA 1
ATOM 822 C C . GLY A 1 104 ? 5.57 9.039 0.315 1 98.31 104 GLY A C 1
ATOM 823 O O . GLY A 1 104 ? 5.379 9.305 -0.874 1 98.31 104 GLY A O 1
ATOM 824 N N . GLU A 1 105 ? 4.707 9.25 1.266 1 98.88 105 GLU A N 1
ATOM 825 C CA . GLU A 1 105 ? 3.424 9.922 1.057 1 98.88 105 GLU A CA 1
ATOM 826 C C . GLU A 1 105 ? 3.236 11.078 2.033 1 98.88 105 GLU A C 1
ATOM 828 O O . GLU A 1 105 ? 3.562 10.953 3.217 1 98.88 105 GLU A O 1
ATOM 833 N N . ILE A 1 106 ? 2.77 12.156 1.517 1 98.81 106 ILE A N 1
ATOM 834 C CA . ILE A 1 106 ? 2.377 13.266 2.383 1 98.81 106 ILE A CA 1
ATOM 835 C C . ILE A 1 106 ? 0.891 13.156 2.717 1 98.81 106 ILE A C 1
ATOM 837 O O . ILE A 1 106 ? 0.067 12.906 1.835 1 98.81 106 ILE A O 1
ATOM 841 N N . GLY A 1 107 ? 0.572 13.273 3.916 1 97.81 107 GLY A N 1
ATOM 842 C CA . GLY A 1 107 ? -0.78 13.484 4.41 1 97.81 107 GLY A CA 1
ATOM 843 C C . GLY A 1 107 ? -0.914 14.727 5.266 1 97.81 107 GLY A C 1
ATOM 844 O O . GLY A 1 107 ? 0.05 15.156 5.906 1 97.81 107 GLY A O 1
ATOM 845 N N . TYR A 1 108 ? -2.152 15.258 5.301 1 97.62 108 TYR A N 1
ATOM 846 C CA . TYR A 1 108 ? -2.328 16.453 6.113 1 97.62 108 TYR A CA 1
ATOM 847 C C . TYR A 1 108 ? -3.789 16.641 6.504 1 97.62 108 TYR A C 1
ATOM 849 O O . TYR A 1 108 ? -4.688 16.172 5.809 1 97.62 108 TYR A O 1
ATOM 857 N N . TRP A 1 109 ? -4 17.281 7.555 1 97.94 109 TRP A N 1
ATOM 858 C CA . TRP A 1 109 ? -5.27 17.891 7.93 1 97.94 109 TRP A CA 1
ATOM 859 C C . TRP A 1 109 ? -5.043 19.25 8.602 1 97.94 109 TRP A C 1
ATOM 861 O O . TRP A 1 109 ? -4 19.469 9.219 1 97.94 109 TRP A O 1
ATOM 871 N N . ILE A 1 110 ? -5.938 20.156 8.422 1 98.19 110 ILE A N 1
ATOM 872 C CA . ILE A 1 110 ? -5.977 21.469 9.039 1 98.19 110 ILE A CA 1
ATOM 873 C C . ILE A 1 110 ? -7.227 21.609 9.906 1 98.19 110 ILE A C 1
ATOM 875 O O . ILE A 1 110 ? -8.312 21.188 9.5 1 98.19 110 ILE A O 1
ATOM 879 N N . ALA A 1 111 ? -7.027 22.125 11.078 1 98.44 111 ALA A N 1
ATOM 880 C CA . ALA A 1 111 ? -8.164 22.344 11.969 1 98.44 111 ALA A CA 1
ATOM 881 C C . ALA A 1 111 ? -9.211 23.234 11.32 1 98.44 111 ALA A C 1
ATOM 883 O O . ALA A 1 111 ? -8.867 24.219 10.656 1 98.44 111 ALA A O 1
ATOM 884 N N . THR A 1 112 ? -10.438 22.953 11.609 1 97.62 112 THR A N 1
ATOM 885 C CA . THR A 1 112 ? -11.586 23.547 10.93 1 97.62 112 THR A CA 1
ATOM 886 C C . THR A 1 112 ? -11.531 25.078 11.031 1 97.62 112 THR A C 1
ATOM 888 O O . THR A 1 112 ? -11.734 25.766 10.031 1 97.62 112 THR A O 1
ATOM 891 N N . PRO A 1 113 ? -11.172 25.641 12.164 1 96.94 113 PRO A N 1
ATOM 892 C CA . PRO A 1 113 ? -11.156 27.094 12.266 1 96.94 113 PRO A CA 1
ATOM 893 C C . PRO A 1 113 ? -10.094 27.734 11.375 1 96.94 113 PRO A C 1
ATOM 895 O O . PRO A 1 113 ? -10.117 28.953 11.156 1 96.94 113 PRO A O 1
ATOM 898 N N . HIS A 1 114 ? -9.219 26.969 10.891 1 97.44 114 HIS A N 1
ATOM 899 C CA . HIS A 1 114 ? -8.086 27.516 10.156 1 97.44 114 HIS A CA 1
ATOM 900 C C . HIS A 1 114 ? -8.141 27.125 8.68 1 97.44 114 HIS A C 1
ATOM 902 O O . HIS A 1 114 ? -7.199 27.375 7.93 1 97.44 114 HIS A O 1
ATOM 908 N N . THR A 1 115 ? -9.172 26.484 8.234 1 95.94 115 THR A N 1
ATOM 909 C CA . THR A 1 115 ? -9.312 26.047 6.844 1 95.94 115 THR A CA 1
ATOM 910 C C . THR A 1 115 ? -9.617 27.234 5.938 1 95.94 115 THR A C 1
ATOM 912 O O . THR A 1 115 ? -10.086 28.281 6.406 1 95.94 115 THR A O 1
ATOM 915 N N . GLY A 1 116 ? -9.242 27.109 4.688 1 94.62 116 GLY A N 1
ATOM 916 C CA . GLY A 1 116 ? -9.562 28.141 3.707 1 94.62 116 GLY A CA 1
ATOM 917 C C . GLY A 1 116 ? -8.555 29.266 3.666 1 94.62 116 GLY A C 1
ATOM 918 O O . GLY A 1 116 ? -8.82 30.328 3.107 1 94.62 116 GLY A O 1
ATOM 919 N N . ARG A 1 117 ? -7.422 29.031 4.258 1 96.62 117 ARG A N 1
ATOM 920 C CA . ARG A 1 117 ? -6.41 30.078 4.344 1 96.62 117 ARG A CA 1
ATOM 921 C C . ARG A 1 117 ? -5.156 29.703 3.566 1 96.62 117 ARG A C 1
ATOM 923 O O . ARG A 1 117 ? -4.137 30.391 3.639 1 96.62 117 ARG A O 1
ATOM 930 N N . GLY A 1 118 ? -5.145 28.547 2.93 1 97.25 118 GLY A N 1
ATOM 931 C CA . GLY A 1 118 ? -4.023 28.109 2.115 1 97.25 118 GLY A CA 1
ATOM 932 C C . GLY A 1 118 ? -2.949 27.391 2.912 1 97.25 118 GLY A C 1
ATOM 933 O O . GLY A 1 118 ? -1.862 27.125 2.396 1 97.25 118 GLY A O 1
ATOM 934 N N . TYR A 1 119 ? -3.23 27.062 4.156 1 98.44 119 TYR A N 1
ATOM 935 C CA . TYR A 1 119 ? -2.225 26.438 5.016 1 98.44 119 TYR A CA 1
ATOM 936 C C . TYR A 1 119 ? -1.86 25.047 4.527 1 98.44 119 TYR A C 1
ATOM 938 O O . TYR A 1 119 ? -0.688 24.672 4.539 1 98.44 119 TYR A O 1
ATOM 946 N N . ALA A 1 120 ? -2.836 24.297 4.109 1 98.12 120 ALA A N 1
ATOM 947 C CA . ALA A 1 120 ? -2.561 22.953 3.623 1 98.12 120 ALA A CA 1
ATOM 948 C C . ALA A 1 120 ? -1.606 22.984 2.432 1 98.12 120 ALA A C 1
ATOM 950 O O . ALA A 1 120 ? -0.652 22.203 2.373 1 98.12 120 ALA A O 1
ATOM 951 N N . ARG A 1 121 ? -1.854 23.875 1.542 1 98.25 121 ARG A N 1
ATOM 952 C CA . ARG A 1 121 ? -0.988 24 0.376 1 98.25 121 ARG A CA 1
ATOM 953 C C . ARG A 1 121 ? 0.417 24.438 0.785 1 98.25 121 ARG A C 1
ATOM 955 O O . ARG A 1 121 ? 1.407 23.922 0.256 1 98.25 121 ARG A O 1
ATOM 962 N N . GLU A 1 122 ? 0.484 25.406 1.664 1 98.69 122 GLU A N 1
ATOM 963 C CA . GLU A 1 122 ? 1.768 25.891 2.166 1 98.69 122 GLU A CA 1
ATOM 964 C C . GLU A 1 122 ? 2.562 24.75 2.818 1 98.69 122 GLU A C 1
ATOM 966 O O . GLU A 1 122 ? 3.756 24.594 2.557 1 98.69 122 GLU A O 1
ATOM 971 N N . VAL A 1 123 ? 1.925 23.953 3.602 1 98.75 123 VAL A N 1
ATOM 972 C CA . VAL A 1 123 ? 2.545 22.828 4.289 1 98.75 123 VAL A CA 1
ATOM 973 C C . VAL A 1 123 ? 2.998 21.781 3.266 1 98.75 123 VAL A C 1
ATOM 975 O O . VAL A 1 123 ? 4.137 21.312 3.312 1 98.75 123 VAL A O 1
ATOM 978 N N . ALA A 1 124 ? 2.137 21.406 2.338 1 98.75 124 ALA A N 1
ATOM 979 C CA . ALA A 1 124 ? 2.451 20.422 1.314 1 98.75 124 ALA A CA 1
ATOM 980 C C . ALA A 1 124 ? 3.65 20.859 0.477 1 98.75 124 ALA A C 1
ATOM 982 O O . ALA A 1 124 ? 4.516 20.047 0.148 1 98.75 124 ALA A O 1
ATOM 983 N N . GLN A 1 125 ? 3.713 22.109 0.15 1 98.81 125 GLN A N 1
ATOM 984 C CA . GLN A 1 125 ? 4.84 22.641 -0.617 1 98.81 125 GLN A CA 1
ATOM 985 C C . GLN A 1 125 ? 6.145 22.5 0.16 1 98.81 125 GLN A C 1
ATOM 987 O O . GLN A 1 125 ? 7.152 22.031 -0.383 1 98.81 125 GLN A O 1
ATOM 992 N N . ALA A 1 126 ? 6.102 22.922 1.369 1 98.81 126 ALA A N 1
ATOM 993 C CA . ALA A 1 126 ? 7.301 22.859 2.203 1 98.81 126 ALA A CA 1
ATOM 994 C C . ALA A 1 126 ? 7.797 21.422 2.342 1 98.81 126 ALA A C 1
ATOM 996 O O . ALA A 1 126 ? 8.992 21.156 2.213 1 98.81 126 ALA A O 1
ATOM 997 N N . LEU A 1 127 ? 6.898 20.531 2.607 1 98.81 127 LEU A N 1
ATOM 998 C CA . LEU A 1 127 ? 7.266 19.125 2.799 1 98.81 127 LEU A CA 1
ATOM 999 C C . LEU A 1 127 ? 7.688 18.5 1.478 1 98.81 127 LEU A C 1
ATOM 1001 O O . LEU A 1 127 ? 8.547 17.609 1.457 1 98.81 127 LEU A O 1
ATOM 1005 N N . THR A 1 128 ? 7.082 18.922 0.377 1 98.81 128 THR A N 1
ATOM 1006 C CA . THR A 1 128 ? 7.52 18.453 -0.935 1 98.81 128 THR A CA 1
ATOM 1007 C C . THR A 1 128 ? 8.984 18.812 -1.179 1 98.81 128 THR A C 1
ATOM 1009 O O . THR A 1 128 ? 9.789 17.969 -1.558 1 98.81 128 THR A O 1
ATOM 1012 N N . ASP A 1 129 ? 9.312 20.078 -0.928 1 98.31 129 ASP A N 1
ATOM 1013 C CA . ASP A 1 129 ? 10.68 20.547 -1.113 1 98.31 129 ASP A CA 1
ATOM 1014 C C . ASP A 1 129 ? 11.648 19.781 -0.22 1 98.31 129 ASP A C 1
ATOM 1016 O O . ASP A 1 129 ? 12.711 19.344 -0.673 1 98.31 129 ASP A O 1
ATOM 1020 N N . LEU A 1 130 ? 11.273 19.609 0.985 1 98 130 LEU A N 1
ATOM 1021 C CA . LEU A 1 130 ? 12.102 18.859 1.925 1 98 130 LEU A CA 1
ATOM 1022 C C . LEU A 1 130 ? 12.328 17.438 1.436 1 98 130 LEU A C 1
ATOM 1024 O O . LEU A 1 130 ? 13.453 16.938 1.438 1 98 130 LEU A O 1
ATOM 1028 N N . ALA A 1 131 ? 11.305 16.75 1.029 1 97.75 131 ALA A N 1
ATOM 1029 C CA . ALA A 1 131 ? 11.359 15.359 0.599 1 97.75 131 ALA A CA 1
ATOM 1030 C C . ALA A 1 131 ? 12.281 15.195 -0.609 1 97.75 131 ALA A C 1
ATOM 1032 O O . ALA A 1 131 ? 13.102 14.281 -0.651 1 97.75 131 ALA A O 1
ATOM 1033 N N . LEU A 1 132 ? 12.164 16.062 -1.558 1 96.81 1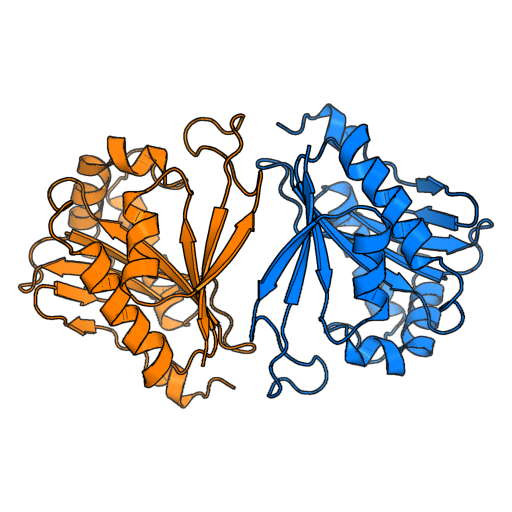32 LEU 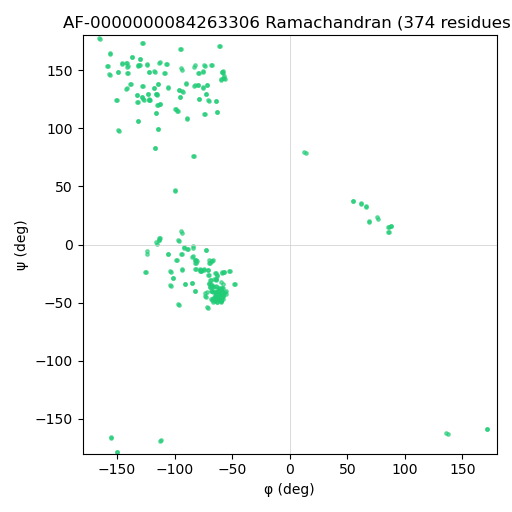A N 1
ATOM 1034 C CA . LEU A 1 132 ? 12.836 15.891 -2.838 1 96.81 132 LEU A CA 1
ATOM 1035 C C . LEU A 1 132 ? 14.266 16.422 -2.781 1 96.81 132 LEU A C 1
ATOM 1037 O O . LEU A 1 132 ? 15.172 15.828 -3.375 1 96.81 132 LEU A O 1
ATOM 1041 N N . HIS A 1 133 ? 14.523 17.469 -2.018 1 95.25 133 HIS A N 1
ATOM 1042 C CA . HIS A 1 133 ? 15.82 18.141 -2.092 1 95.25 133 HIS A CA 1
ATOM 1043 C C . HIS A 1 133 ? 16.703 17.766 -0.897 1 95.25 133 HIS A C 1
ATOM 1045 O O . HIS A 1 133 ? 17.922 17.656 -1.026 1 95.25 133 HIS A O 1
ATOM 1051 N N . THR A 1 134 ? 16.125 17.594 0.209 1 94.5 134 THR A N 1
ATOM 1052 C CA . THR A 1 134 ? 16.906 17.297 1.406 1 94.5 134 THR A CA 1
ATOM 1053 C C . THR A 1 134 ? 16.953 15.805 1.671 1 94.5 134 THR A C 1
ATOM 1055 O O . THR A 1 134 ? 18.016 15.219 1.793 1 94.5 134 THR A O 1
ATOM 1058 N N . LEU A 1 135 ? 15.789 15.211 1.695 1 95.5 135 LEU A N 1
ATOM 1059 C CA . LEU A 1 135 ? 15.711 13.781 1.986 1 95.5 135 LEU A CA 1
ATOM 1060 C C . LEU A 1 135 ? 16.016 12.953 0.738 1 95.5 135 LEU A C 1
ATOM 1062 O O . LEU A 1 135 ? 16.266 11.75 0.83 1 95.5 135 LEU A O 1
ATOM 1066 N N . ARG A 1 136 ? 15.867 13.555 -0.399 1 95.19 136 ARG A N 1
ATOM 1067 C CA . ARG A 1 136 ? 16.234 13 -1.695 1 95.19 136 ARG A CA 1
ATOM 1068 C C . ARG A 1 136 ? 15.359 11.797 -2.039 1 95.19 136 ARG A C 1
ATOM 1070 O O . ARG A 1 136 ? 15.859 10.781 -2.543 1 95.19 136 ARG A O 1
ATOM 1077 N N . LEU A 1 137 ? 14.148 11.836 -1.613 1 97 137 LEU A N 1
ATOM 1078 C CA . LEU A 1 137 ? 13.195 10.844 -2.107 1 97 137 LEU A CA 1
ATOM 1079 C C . LEU A 1 137 ? 13.078 10.914 -3.627 1 97 137 LEU A C 1
ATOM 1081 O O . LEU A 1 137 ? 13.203 11.992 -4.215 1 97 137 LEU A O 1
ATOM 1085 N N . ARG A 1 138 ? 12.812 9.773 -4.211 1 98 138 ARG A N 1
ATOM 1086 C CA . ARG A 1 138 ? 12.742 9.703 -5.668 1 98 138 ARG A CA 1
ATOM 1087 C C . ARG A 1 138 ? 11.297 9.578 -6.141 1 98 138 ARG A C 1
ATOM 1089 O O . ARG A 1 138 ? 11.023 9.672 -7.34 1 98 138 ARG A O 1
ATOM 1096 N N . ARG A 1 139 ? 10.406 9.391 -5.25 1 98.5 139 ARG A N 1
ATOM 1097 C CA . ARG A 1 139 ? 8.969 9.422 -5.5 1 98.5 139 ARG A CA 1
ATOM 1098 C C . ARG A 1 139 ? 8.203 9.891 -4.262 1 98.5 139 ARG A C 1
ATOM 1100 O O . ARG A 1 139 ? 8.375 9.336 -3.176 1 98.5 139 ARG A O 1
ATOM 1107 N N . LEU A 1 140 ? 7.434 10.898 -4.395 1 98.81 140 LEU A N 1
ATOM 1108 C CA . LEU A 1 140 ? 6.57 11.438 -3.346 1 98.81 140 LEU A CA 1
ATOM 1109 C C . LEU A 1 140 ? 5.117 11.461 -3.799 1 98.81 140 LEU A C 1
ATOM 1111 O O . LEU A 1 140 ? 4.812 11.945 -4.891 1 98.81 140 LEU A O 1
ATOM 1115 N N . GLU A 1 141 ? 4.266 10.906 -2.951 1 98.88 141 GLU A N 1
ATOM 1116 C CA . GLU A 1 141 ? 2.863 10.789 -3.346 1 98.88 141 GLU A CA 1
ATOM 1117 C C . GLU A 1 141 ? 1.959 11.594 -2.414 1 98.88 141 GLU A C 1
ATOM 1119 O O . GLU A 1 141 ? 2.273 11.766 -1.234 1 98.88 141 GLU A O 1
ATOM 1124 N N . ILE A 1 142 ? 0.909 12.078 -2.93 1 98.88 142 ILE A N 1
ATOM 1125 C CA . ILE A 1 142 ? -0.276 12.531 -2.209 1 98.88 142 ILE A CA 1
ATOM 1126 C C . ILE A 1 142 ? -1.501 11.758 -2.693 1 98.88 142 ILE A C 1
ATOM 1128 O O . ILE A 1 142 ? -1.778 11.711 -3.893 1 98.88 142 ILE A O 1
ATOM 1132 N N . ARG A 1 143 ? -2.186 11.133 -1.804 1 98.62 143 ARG A N 1
ATOM 1133 C CA . ARG A 1 143 ? -3.396 10.375 -2.096 1 98.62 143 ARG A CA 1
ATOM 1134 C C . ARG A 1 143 ? -4.613 11.016 -1.439 1 98.62 143 ARG A C 1
ATOM 1136 O O . ARG A 1 143 ? -4.539 11.484 -0.303 1 98.62 143 ARG A O 1
ATOM 1143 N N . CYS A 1 144 ? -5.695 11.062 -2.158 1 98 144 CYS A N 1
ATOM 1144 C CA . CYS A 1 144 ? -6.902 11.633 -1.582 1 98 144 CYS A CA 1
ATOM 1145 C C . CYS A 1 144 ? -8.148 11.094 -2.27 1 98 144 CYS A C 1
ATOM 1147 O O . CYS A 1 144 ? -8.055 10.461 -3.324 1 98 144 CYS A O 1
ATOM 1149 N N . ASP A 1 145 ? -9.266 11.281 -1.629 1 98.12 145 ASP A N 1
ATOM 1150 C CA . ASP A 1 145 ? -10.578 10.961 -2.186 1 98.12 145 ASP A CA 1
ATOM 1151 C C . ASP A 1 145 ? -10.969 11.961 -3.273 1 98.12 145 ASP A C 1
ATOM 1153 O O . ASP A 1 145 ? -10.891 13.172 -3.07 1 98.12 145 ASP A O 1
ATOM 1157 N N . PRO A 1 146 ? -11.375 11.469 -4.43 1 97.94 146 PRO A N 1
ATOM 1158 C CA . PRO A 1 146 ? -11.773 12.391 -5.492 1 97.94 146 PRO A CA 1
ATOM 1159 C C . PRO A 1 146 ? -12.914 13.312 -5.074 1 97.94 146 PRO A C 1
ATOM 1161 O O . PRO A 1 146 ? -13.086 14.398 -5.637 1 97.94 146 PRO A O 1
ATOM 1164 N N . GLN A 1 147 ? -13.703 12.906 -4.109 1 97.06 147 GLN A N 1
ATOM 1165 C CA . GLN A 1 147 ? -14.805 13.727 -3.619 1 97.06 147 GLN A CA 1
ATOM 1166 C C . GLN A 1 147 ? -14.297 14.883 -2.771 1 97.06 147 GLN A C 1
ATOM 1168 O O . GLN A 1 147 ? -15.039 15.836 -2.498 1 97.06 147 GLN A O 1
ATOM 1173 N N . ASN A 1 148 ? -13.094 14.75 -2.242 1 96 148 ASN A N 1
ATOM 1174 C CA . ASN A 1 148 ? -12.461 15.844 -1.517 1 96 148 ASN A CA 1
ATOM 1175 C C . ASN A 1 148 ? -11.766 16.812 -2.465 1 96 148 ASN A C 1
ATOM 1177 O O . ASN A 1 148 ? -10.531 16.844 -2.535 1 96 148 ASN A O 1
ATOM 1181 N N . GLU A 1 149 ? -12.555 17.578 -3.074 1 94.88 149 GLU A N 1
ATOM 1182 C CA . GLU A 1 149 ? -12.062 18.469 -4.121 1 94.88 149 GLU A CA 1
ATOM 1183 C C . GLU A 1 149 ? -11.008 19.422 -3.58 1 94.88 149 GLU A C 1
ATOM 1185 O O . GLU A 1 149 ? -10.047 19.766 -4.281 1 94.88 149 GLU A O 1
ATOM 1190 N N . ARG A 1 150 ? -11.203 19.891 -2.375 1 93.12 150 ARG A N 1
ATOM 1191 C CA . ARG A 1 150 ? -10.258 20.812 -1.758 1 93.12 150 ARG A CA 1
ATOM 1192 C C . ARG A 1 150 ? -8.875 20.188 -1.647 1 93.12 150 ARG A C 1
ATOM 1194 O O . ARG A 1 150 ? -7.859 20.828 -1.924 1 93.12 150 ARG A O 1
ATOM 1201 N N . SER A 1 151 ? -8.852 18.938 -1.222 1 95 151 SER A N 1
ATOM 1202 C CA . SER A 1 151 ? -7.586 18.219 -1.103 1 95 151 SER A CA 1
ATOM 1203 C C . SER A 1 151 ? -6.984 17.922 -2.475 1 95 151 SER A C 1
ATOM 1205 O O . SER A 1 151 ? -5.77 18.016 -2.656 1 95 151 SER A O 1
ATOM 1207 N N . ALA A 1 152 ? -7.801 17.625 -3.451 1 96 152 ALA A N 1
ATOM 1208 C CA . ALA A 1 152 ? -7.348 17.219 -4.777 1 96 152 ALA A CA 1
ATOM 1209 C C . ALA A 1 152 ? -6.734 18.391 -5.535 1 96 152 ALA A C 1
ATOM 1211 O O . ALA A 1 152 ? -5.91 18.188 -6.434 1 96 152 ALA A O 1
ATOM 1212 N N . ARG A 1 153 ? -7.027 19.516 -5.195 1 96.81 153 ARG A N 1
ATOM 1213 C CA . ARG A 1 153 ? -6.527 20.703 -5.883 1 96.81 153 ARG A CA 1
ATOM 1214 C C . ARG A 1 153 ? -5.094 21 -5.473 1 96.81 153 ARG A C 1
ATOM 1216 O O . ARG A 1 153 ? -4.359 21.672 -6.211 1 96.81 153 ARG A O 1
ATOM 1223 N N . ILE A 1 154 ? -4.68 20.547 -4.359 1 98 154 ILE A N 1
ATOM 1224 C CA . ILE A 1 154 ? -3.402 20.922 -3.77 1 98 154 ILE A CA 1
ATOM 1225 C C . ILE A 1 154 ? -2.26 20.297 -4.562 1 98 154 ILE A C 1
ATOM 1227 O O . ILE A 1 154 ? -1.363 21 -5.035 1 98 154 ILE A O 1
ATOM 1231 N N . PRO A 1 155 ? -2.281 18.984 -4.738 1 98.31 155 PRO A N 1
ATOM 1232 C CA . PRO A 1 155 ? -1.17 18.438 -5.516 1 98.31 155 PRO A CA 1
ATOM 1233 C C . PRO A 1 155 ? -1.113 18.984 -6.938 1 98.31 155 PRO A C 1
ATOM 1235 O O . PRO A 1 155 ? -0.024 19.219 -7.477 1 98.31 155 PRO A O 1
ATOM 1238 N N . ALA A 1 156 ? -2.24 19.188 -7.531 1 96.69 156 ALA A N 1
ATOM 1239 C CA . ALA A 1 156 ? -2.27 19.766 -8.867 1 96.69 156 ALA A CA 1
ATOM 1240 C C . ALA A 1 156 ? -1.619 21.141 -8.883 1 96.69 156 ALA A C 1
ATOM 1242 O O . ALA A 1 156 ? -0.804 21.453 -9.758 1 96.69 156 ALA A O 1
ATOM 1243 N N . ALA A 1 157 ? -1.963 21.953 -7.902 1 97.56 157 ALA A N 1
ATOM 1244 C CA . ALA A 1 157 ? -1.427 23.297 -7.789 1 97.56 157 ALA A CA 1
ATOM 1245 C C . ALA A 1 157 ? 0.081 23.281 -7.551 1 97.56 157 ALA A C 1
ATOM 1247 O O . ALA A 1 157 ? 0.78 24.25 -7.859 1 97.56 157 ALA A O 1
ATOM 1248 N N . LEU A 1 158 ? 0.565 22.234 -7.016 1 98.19 158 LEU A N 1
ATOM 1249 C CA . LEU A 1 158 ? 1.977 22.125 -6.664 1 98.19 158 LEU A CA 1
ATOM 1250 C C . LEU A 1 158 ? 2.758 21.406 -7.758 1 98.19 158 LEU A C 1
ATOM 1252 O O . LEU A 1 158 ? 3.936 21.094 -7.578 1 98.19 158 LEU A O 1
ATOM 1256 N N . GLY A 1 159 ? 2.098 21.062 -8.828 1 98.12 159 GLY A N 1
ATOM 1257 C CA . GLY A 1 159 ? 2.777 20.5 -9.992 1 98.12 159 GLY A CA 1
ATOM 1258 C C . GLY A 1 159 ? 2.934 19 -9.922 1 98.12 159 GLY A C 1
ATOM 1259 O O . GLY A 1 159 ? 3.803 18.438 -10.586 1 98.12 159 GLY A O 1
ATOM 1260 N N . TYR A 1 160 ? 2.213 18.359 -9.062 1 98.75 160 TYR A N 1
ATOM 1261 C CA . TYR A 1 160 ? 2.193 16.891 -9.078 1 98.75 160 TYR A CA 1
ATOM 1262 C C . TYR A 1 160 ? 1.507 16.359 -10.328 1 98.75 160 TYR A C 1
ATOM 1264 O O . TYR A 1 160 ? 0.652 17.047 -10.906 1 98.75 160 TYR A O 1
ATOM 1272 N N . THR A 1 161 ? 1.865 15.164 -10.711 1 98.31 161 THR A N 1
ATOM 1273 C CA . THR A 1 161 ? 1.212 14.445 -11.805 1 98.31 161 THR A CA 1
ATOM 1274 C C . THR A 1 161 ? 0.157 13.484 -11.266 1 98.31 161 THR A C 1
ATOM 1276 O O . THR A 1 161 ? 0.393 12.789 -10.273 1 98.31 161 THR A O 1
ATOM 1279 N N . LEU A 1 162 ? -1.022 13.492 -11.852 1 98.38 162 LEU A N 1
ATOM 1280 C CA . LEU A 1 162 ? -2.025 12.484 -11.516 1 98.38 162 LEU A CA 1
ATOM 1281 C C . LEU A 1 162 ? -1.668 11.141 -12.125 1 98.38 162 LEU A C 1
ATOM 1283 O O . LEU A 1 162 ? -1.756 10.961 -13.344 1 98.38 162 LEU A O 1
ATOM 1287 N N . ASP A 1 163 ? -1.357 10.234 -11.266 1 98.44 163 ASP A N 1
ATOM 1288 C CA . ASP A 1 163 ? -0.913 8.922 -11.734 1 98.44 163 ASP A CA 1
ATOM 1289 C C . ASP A 1 163 ? -2.092 7.965 -11.883 1 98.44 163 ASP A C 1
ATOM 1291 O O . ASP A 1 163 ? -2.064 7.066 -12.727 1 98.44 163 ASP A O 1
ATOM 1295 N N . ALA A 1 164 ? -3.074 8.141 -10.977 1 98.56 164 ALA A N 1
ATOM 1296 C CA . ALA A 1 164 ? -4.07 7.074 -10.953 1 98.56 164 ALA A CA 1
ATOM 1297 C C . ALA A 1 164 ? -5.391 7.57 -10.367 1 98.56 164 ALA A C 1
ATOM 1299 O O . ALA A 1 164 ? -5.406 8.477 -9.531 1 98.56 164 ALA A O 1
ATOM 1300 N N . HIS A 1 165 ? -6.422 7.047 -10.852 1 98.31 165 HIS A N 1
ATOM 1301 C CA . HIS A 1 165 ? -7.734 6.988 -10.219 1 98.31 165 HIS A CA 1
ATOM 1302 C C . HIS A 1 165 ? -8.133 5.551 -9.898 1 98.31 165 HIS A C 1
ATOM 1304 O O . HIS A 1 165 ? -8.547 4.801 -10.781 1 98.31 165 HIS A O 1
ATOM 1310 N N . LEU A 1 166 ? -7.961 5.141 -8.672 1 98.69 166 LEU A N 1
ATOM 1311 C CA . LEU A 1 166 ? -8.25 3.777 -8.234 1 98.69 166 LEU A CA 1
ATOM 1312 C C . LEU A 1 166 ? -9.695 3.652 -7.77 1 98.69 166 LEU A C 1
ATOM 1314 O O . LEU A 1 166 ? -10.047 4.109 -6.68 1 98.69 166 LEU A O 1
ATOM 1318 N N . VAL A 1 167 ? -10.469 2.998 -8.547 1 98.62 167 VAL A N 1
ATOM 1319 C CA . VAL A 1 167 ? -11.883 2.803 -8.25 1 98.62 167 VAL A CA 1
ATOM 1320 C C . VAL A 1 167 ? -12.039 1.744 -7.156 1 98.62 167 VAL A C 1
ATOM 1322 O O . VAL A 1 167 ? -11.352 0.722 -7.172 1 98.62 167 VAL A O 1
ATOM 1325 N N . ASN A 1 168 ? -12.953 2.004 -6.098 1 98.25 168 ASN A N 1
ATOM 1326 C CA . ASN A 1 168 ? -13.281 1.074 -5.023 1 98.25 168 ASN A CA 1
ATOM 1327 C C . ASN A 1 168 ? -12.047 0.737 -4.184 1 98.25 168 ASN A C 1
ATOM 1329 O O . ASN A 1 168 ? -11.891 -0.4 -3.736 1 98.25 168 ASN A O 1
ATOM 1333 N N . ASP A 1 169 ? -11.148 1.698 -3.986 1 98.38 169 ASP A N 1
ATOM 1334 C CA . ASP A 1 169 ? -9.867 1.457 -3.33 1 98.38 169 ASP A CA 1
ATOM 1335 C C . ASP A 1 169 ? -9.953 1.748 -1.834 1 98.38 169 ASP A C 1
ATOM 1337 O O . ASP A 1 169 ? -9.016 1.464 -1.087 1 98.38 169 ASP A O 1
ATOM 1341 N N . ASP A 1 170 ? -10.984 2.287 -1.386 1 97.94 170 ASP A N 1
ATOM 1342 C CA . ASP A 1 170 ? -11.188 2.645 0.014 1 97.94 170 ASP A CA 1
ATOM 1343 C C . ASP A 1 170 ? -12.672 2.582 0.384 1 97.94 170 ASP A C 1
ATOM 1345 O O . ASP A 1 170 ? -13.5 2.139 -0.416 1 97.94 170 ASP A O 1
ATOM 1349 N N . VAL A 1 171 ? -12.953 2.939 1.691 1 97.25 171 VAL A N 1
ATOM 1350 C CA . VAL A 1 171 ? -14.328 3.029 2.152 1 97.25 171 VAL A CA 1
ATOM 1351 C C . VAL A 1 171 ? -14.555 4.363 2.861 1 97.25 171 VAL A C 1
ATOM 1353 O O . VAL A 1 171 ? -13.594 5.016 3.285 1 97.25 171 VAL A O 1
ATOM 1356 N N . ASP A 1 172 ? -15.844 4.75 2.951 1 97.38 172 ASP A N 1
ATOM 1357 C CA . ASP A 1 172 ? -16.219 5.918 3.742 1 97.38 172 ASP A CA 1
ATOM 1358 C C . ASP A 1 172 ? -15.922 5.699 5.223 1 97.38 172 ASP A C 1
ATOM 1360 O O . ASP A 1 172 ? -16.391 4.73 5.82 1 97.38 172 ASP A O 1
ATOM 1364 N N . PRO A 1 173 ? -15.109 6.602 5.812 1 96.31 173 PRO A N 1
ATOM 1365 C CA . PRO A 1 173 ? -14.742 6.41 7.219 1 96.31 173 PRO A CA 1
ATOM 1366 C C . PRO A 1 173 ? -15.953 6.328 8.141 1 96.31 173 PRO A C 1
ATOM 1368 O O . PRO A 1 173 ? -15.898 5.684 9.188 1 96.31 173 PRO A O 1
ATOM 1371 N N . ARG A 1 174 ? -17.109 6.898 7.719 1 95.88 174 ARG A N 1
ATOM 1372 C CA . ARG A 1 174 ? -18.297 6.949 8.562 1 95.88 174 ARG A CA 1
ATOM 1373 C C . ARG A 1 174 ? -19.203 5.758 8.289 1 95.88 174 ARG A C 1
ATOM 1375 O O . ARG A 1 174 ? -20.109 5.465 9.078 1 95.88 174 ARG A O 1
ATOM 1382 N N . ASP A 1 175 ? -19.031 5.18 7.109 1 95.31 175 ASP A N 1
ATOM 1383 C CA . ASP A 1 175 ? -19.859 4.07 6.648 1 95.31 175 ASP A CA 1
ATOM 1384 C C . ASP A 1 175 ? -19.078 3.127 5.746 1 95.31 175 ASP A C 1
ATOM 1386 O O . ASP A 1 175 ? -19.031 3.314 4.527 1 95.31 175 ASP A O 1
ATOM 1390 N N . HIS A 1 176 ? -18.625 2.111 6.316 1 93.12 176 HIS A N 1
ATOM 1391 C CA . HIS A 1 176 ? -17.688 1.23 5.633 1 93.12 176 HIS A CA 1
ATOM 1392 C C . HIS A 1 176 ? -18.391 0.42 4.547 1 93.12 176 HIS A C 1
ATOM 1394 O O . HIS A 1 176 ? -17.734 -0.293 3.781 1 93.12 176 HIS A O 1
ATOM 1400 N N . THR A 1 177 ? -19.688 0.507 4.41 1 93.81 177 THR A N 1
ATOM 1401 C CA . THR A 1 177 ? -20.391 -0.173 3.33 1 93.81 177 THR A CA 1
ATOM 1402 C C . THR A 1 177 ? -20.328 0.644 2.043 1 93.81 177 THR A C 1
ATOM 1404 O O . THR A 1 177 ? -20.672 0.146 0.969 1 93.81 177 THR A O 1
ATOM 1407 N N . ARG A 1 178 ? -19.922 1.882 2.178 1 96.75 178 ARG A N 1
ATOM 1408 C CA . ARG A 1 178 ? -19.812 2.762 1.02 1 96.75 178 ARG A CA 1
ATOM 1409 C C . ARG A 1 178 ? -18.375 2.807 0.504 1 96.75 178 ARG A C 1
ATOM 1411 O O . ARG A 1 178 ? -17.484 3.324 1.182 1 96.75 178 ARG A O 1
ATOM 1418 N N . LEU A 1 179 ? -18.219 2.328 -0.657 1 97.44 179 LEU A N 1
ATOM 1419 C CA . LEU A 1 179 ? -16.891 2.307 -1.276 1 97.44 179 LEU A CA 1
ATOM 1420 C C . LEU A 1 179 ? -16.5 3.697 -1.761 1 97.44 179 LEU A C 1
ATOM 1422 O O . LEU A 1 179 ? -17.359 4.508 -2.109 1 97.44 179 LEU A O 1
ATOM 1426 N N . ARG A 1 180 ? -15.227 3.924 -1.715 1 97.94 180 ARG A N 1
ATOM 1427 C CA . ARG A 1 180 ? -14.633 5.18 -2.17 1 97.94 180 ARG A CA 1
ATOM 1428 C C . ARG A 1 180 ? -13.453 4.922 -3.096 1 97.94 180 ARG A C 1
ATOM 1430 O O . ARG A 1 180 ? -12.883 3.828 -3.102 1 97.94 180 ARG A O 1
ATOM 1437 N N . ASP A 1 181 ? -13.227 5.906 -3.92 1 98.5 181 ASP A N 1
ATOM 1438 C CA . ASP A 1 181 ? -12.086 5.859 -4.828 1 98.5 181 ASP A CA 1
ATOM 1439 C C . ASP A 1 181 ? -10.883 6.59 -4.234 1 98.5 181 ASP A C 1
ATOM 1441 O O . ASP A 1 181 ? -11 7.254 -3.201 1 98.5 181 ASP A O 1
ATOM 1445 N N . THR A 1 182 ? -9.688 6.418 -4.84 1 98.62 182 THR A N 1
ATOM 1446 C CA . THR A 1 182 ? -8.469 7.105 -4.438 1 98.62 182 THR A CA 1
ATOM 1447 C C . THR A 1 182 ? -7.75 7.691 -5.652 1 98.62 182 THR A C 1
ATOM 1449 O O . THR A 1 182 ? -7.566 7.004 -6.66 1 98.62 182 THR A O 1
ATOM 1452 N N . LEU A 1 183 ? -7.434 8.914 -5.586 1 98.75 183 LEU A N 1
ATOM 1453 C CA . LEU A 1 183 ? -6.504 9.523 -6.531 1 98.75 183 LEU A CA 1
ATOM 1454 C C . LEU A 1 183 ? -5.07 9.414 -6.023 1 98.75 183 LEU A C 1
ATOM 1456 O O . LEU A 1 183 ? -4.812 9.586 -4.832 1 98.75 183 LEU A O 1
ATOM 1460 N N . ILE A 1 184 ? -4.172 9.109 -6.934 1 98.81 184 ILE A N 1
ATOM 1461 C CA . ILE A 1 184 ? -2.746 9.148 -6.617 1 98.81 184 ILE A CA 1
ATOM 1462 C C . ILE A 1 184 ? -2.062 10.234 -7.445 1 98.81 184 ILE A C 1
ATOM 1464 O O . ILE A 1 184 ? -2.074 10.188 -8.68 1 98.81 184 ILE A O 1
ATOM 1468 N N . PHE A 1 185 ? -1.483 11.172 -6.766 1 98.81 185 PHE A N 1
ATOM 1469 C CA . PHE A 1 185 ? -0.601 12.172 -7.355 1 98.81 185 PHE A CA 1
ATOM 1470 C C . PHE A 1 185 ? 0.847 11.922 -6.949 1 98.81 185 PHE A C 1
ATOM 1472 O O . PHE A 1 185 ? 1.114 11.461 -5.84 1 98.81 185 PHE A O 1
ATOM 1479 N N . SER A 1 186 ? 1.786 12.266 -7.871 1 98.81 186 SER A N 1
ATOM 1480 C CA . SER A 1 186 ? 3.17 12.062 -7.449 1 98.81 186 SER A CA 1
ATOM 1481 C C . SER A 1 186 ? 4.086 13.133 -8.031 1 98.81 186 SER A C 1
ATOM 1483 O O . SER A 1 186 ? 3.742 13.781 -9.023 1 98.81 186 SER A O 1
ATOM 1485 N N . LYS A 1 187 ? 5.148 13.367 -7.414 1 98.5 187 LYS A N 1
ATOM 1486 C CA . LYS A 1 187 ? 6.359 14 -7.926 1 98.5 187 LYS A CA 1
ATOM 1487 C C . LYS A 1 187 ? 7.539 13.031 -7.891 1 98.5 187 LYS A C 1
ATOM 1489 O O . LYS A 1 187 ? 7.777 12.367 -6.879 1 98.5 187 LYS A O 1
ATOM 1494 N N . VAL A 1 188 ? 8.195 12.945 -9.039 1 97.56 188 VAL A N 1
ATOM 1495 C CA . VAL A 1 188 ? 9.305 12.008 -9.133 1 97.56 188 VAL A CA 1
ATOM 1496 C C . VAL A 1 188 ? 10.586 12.758 -9.523 1 97.56 188 VAL A C 1
ATOM 1498 O O . VAL A 1 188 ? 10.523 13.789 -10.18 1 97.56 188 VAL A O 1
ATOM 1501 N N . GLN A 1 189 ? 11.703 12.289 -9.062 1 91.81 189 GLN A N 1
ATOM 1502 C CA . GLN A 1 189 ? 13.016 12.812 -9.43 1 91.81 189 GLN A CA 1
ATOM 1503 C C . GLN A 1 189 ? 13.883 11.727 -10.062 1 91.81 189 GLN A C 1
ATOM 1505 O O . GLN A 1 189 ? 13.766 10.547 -9.711 1 91.81 189 GLN A O 1
ATOM 1510 N N . MET B 1 1 ? -19.688 -5.074 2.211 1 67.38 1 MET B N 1
ATOM 1511 C CA . MET B 1 1 ? -18.828 -5.703 3.205 1 67.38 1 MET B CA 1
ATOM 1512 C C . MET B 1 1 ? -18.703 -7.199 2.943 1 67.38 1 MET B C 1
ATOM 1514 O O . MET B 1 1 ? -19.656 -7.844 2.508 1 67.38 1 MET B O 1
ATOM 1518 N N . VAL B 1 2 ? -17.391 -7.582 3.145 1 68.62 2 VAL B N 1
ATOM 1519 C CA . VAL B 1 2 ? -17.219 -9.023 2.992 1 68.62 2 VAL B CA 1
ATOM 1520 C C . VAL B 1 2 ? -17.875 -9.75 4.168 1 68.62 2 VAL B C 1
ATOM 1522 O O . VAL B 1 2 ? -17.641 -9.391 5.328 1 68.62 2 VAL B O 1
ATOM 1525 N N . THR B 1 3 ? -18.672 -10.562 3.902 1 74.88 3 THR B N 1
ATOM 1526 C CA . THR B 1 3 ? -19.469 -11.273 4.895 1 74.88 3 THR B CA 1
ATOM 1527 C C . THR B 1 3 ? -18.703 -12.461 5.465 1 74.88 3 THR B C 1
ATOM 1529 O O . THR B 1 3 ? -17.734 -12.922 4.859 1 74.88 3 THR B O 1
ATOM 1532 N N . ALA B 1 4 ? -19.031 -12.781 6.59 1 77.88 4 ALA B N 1
ATOM 1533 C CA . ALA B 1 4 ? -18.531 -14.016 7.18 1 77.88 4 ALA B CA 1
ATOM 1534 C C . ALA B 1 4 ? -18.672 -15.188 6.211 1 77.88 4 ALA B C 1
ATOM 1536 O O . ALA B 1 4 ? -17.812 -16.062 6.156 1 77.88 4 ALA B O 1
ATOM 1537 N N . ASP B 1 5 ? -19.734 -15.094 5.461 1 74.94 5 ASP B N 1
ATOM 1538 C CA . ASP B 1 5 ? -19.984 -16.141 4.48 1 74.94 5 ASP B CA 1
ATOM 1539 C C . ASP B 1 5 ? -18.875 -16.172 3.422 1 74.94 5 ASP B C 1
ATOM 1541 O O . ASP B 1 5 ? -18.438 -17.25 3.01 1 74.94 5 ASP B O 1
ATOM 1545 N N . ALA B 1 6 ? -18.484 -15.055 3.004 1 76.25 6 ALA B N 1
ATOM 1546 C CA . ALA B 1 6 ? -17.422 -14.992 2.008 1 76.25 6 ALA B CA 1
ATOM 1547 C C . ALA B 1 6 ? -16.109 -15.555 2.566 1 76.25 6 ALA B C 1
ATOM 1549 O O . ALA B 1 6 ? -15.383 -16.266 1.866 1 76.25 6 ALA B O 1
ATOM 1550 N N . LEU B 1 7 ? -15.805 -15.242 3.752 1 82.25 7 LEU B N 1
ATOM 1551 C CA . LEU B 1 7 ? -14.586 -15.734 4.391 1 82.25 7 LEU B CA 1
ATOM 1552 C C . LEU B 1 7 ? -14.625 -17.25 4.555 1 82.25 7 LEU B C 1
ATOM 1554 O O . LEU B 1 7 ? -13.602 -17.922 4.426 1 82.25 7 LEU B O 1
ATOM 1558 N N . ASN B 1 8 ? -15.789 -17.734 4.695 1 84 8 ASN B N 1
ATOM 1559 C CA . ASN B 1 8 ? -15.977 -19.172 4.832 1 84 8 ASN B CA 1
ATOM 1560 C C . ASN B 1 8 ? -15.938 -19.875 3.48 1 84 8 ASN B C 1
ATOM 1562 O O . ASN B 1 8 ? -15.766 -21.094 3.414 1 84 8 ASN B O 1
ATOM 1566 N N . ALA B 1 9 ? -16.031 -19.125 2.51 1 88.06 9 ALA B N 1
ATOM 1567 C CA . ALA B 1 9 ? -16.141 -19.688 1.165 1 88.06 9 ALA B CA 1
ATOM 1568 C C . ALA B 1 9 ? -14.758 -19.844 0.521 1 88.06 9 ALA B C 1
ATOM 1570 O O . ALA B 1 9 ? -14.641 -20.375 -0.586 1 88.06 9 ALA B O 1
ATOM 1571 N N . VAL B 1 10 ? -13.719 -19.422 1.203 1 95.81 10 VAL B N 1
ATOM 1572 C CA . VAL B 1 10 ? -12.383 -19.594 0.646 1 95.81 10 VAL B CA 1
ATOM 1573 C C . VAL B 1 10 ? -12.062 -21.078 0.491 1 95.81 10 VAL B C 1
ATOM 1575 O O . VAL B 1 10 ? -11.922 -21.797 1.483 1 95.81 10 VAL B O 1
ATOM 1578 N N . PRO B 1 11 ? -11.906 -21.578 -0.683 1 97.62 11 PRO B N 1
ATOM 1579 C CA . PRO B 1 11 ? -11.641 -23 -0.867 1 97.62 11 PRO B CA 1
ATOM 1580 C C . PRO B 1 11 ? -10.18 -23.375 -0.621 1 97.62 11 PRO B C 1
ATOM 1582 O O . PRO B 1 11 ? -9.281 -22.594 -0.966 1 97.62 11 PRO B O 1
ATOM 1585 N N . ASP B 1 12 ? -9.977 -24.516 -0.143 1 97.56 12 ASP B N 1
ATOM 1586 C CA . ASP B 1 12 ? -8.617 -25.016 0.069 1 97.56 12 ASP B CA 1
ATOM 1587 C C . ASP B 1 12 ? -7.988 -25.484 -1.244 1 97.56 12 ASP B C 1
ATOM 1589 O O . ASP B 1 12 ? -6.77 -25.625 -1.336 1 97.56 12 ASP B O 1
ATOM 1593 N N . GLU B 1 13 ? -8.914 -25.766 -2.164 1 98 13 GLU B N 1
ATOM 1594 C CA . GLU B 1 13 ? -8.477 -26.234 -3.471 1 98 13 GLU B CA 1
ATOM 1595 C C . GLU B 1 13 ? -9.297 -25.609 -4.594 1 98 13 GLU B C 1
ATOM 1597 O O . GLU B 1 13 ? -10.508 -25.438 -4.469 1 98 13 GLU B O 1
ATOM 1602 N N . VAL B 1 14 ? -8.625 -25.219 -5.672 1 98.38 14 VAL B N 1
ATOM 1603 C CA . VAL B 1 14 ? -9.234 -24.734 -6.906 1 98.38 14 VAL B CA 1
ATOM 1604 C C . VAL B 1 14 ? -8.703 -25.547 -8.094 1 98.38 14 VAL B C 1
ATOM 1606 O O . VAL B 1 14 ? -7.488 -25.609 -8.305 1 98.38 14 VAL B O 1
ATOM 1609 N N . ARG B 1 15 ? -9.57 -26.125 -8.844 1 98.38 15 ARG B N 1
ATOM 1610 C CA . ARG B 1 15 ? -9.164 -26.875 -10.023 1 98.38 15 ARG B CA 1
ATOM 1611 C C . ARG B 1 15 ? -9.477 -26.109 -11.305 1 98.38 15 ARG B C 1
ATOM 1613 O O . ARG B 1 15 ? -10.523 -25.484 -11.414 1 98.38 15 ARG B O 1
ATOM 1620 N N . THR B 1 16 ? -8.586 -26.109 -12.141 1 98.25 16 THR B N 1
ATOM 1621 C CA . THR B 1 16 ? -8.781 -25.578 -13.484 1 98.25 16 THR B CA 1
ATOM 1622 C C . THR B 1 16 ? -8.711 -26.688 -14.523 1 98.25 16 THR B C 1
ATOM 1624 O O . THR B 1 16 ? -8.867 -27.859 -14.195 1 98.25 16 THR B O 1
ATOM 1627 N N . GLY B 1 17 ? -8.641 -26.266 -15.844 1 97.38 17 GLY B N 1
ATOM 1628 C CA . GLY B 1 17 ? -8.539 -27.266 -16.906 1 97.38 17 GLY B CA 1
ATOM 1629 C C . GLY B 1 17 ? -7.305 -28.141 -16.781 1 97.38 17 GLY B C 1
ATOM 1630 O O . GLY B 1 17 ? -7.371 -29.344 -17 1 97.38 17 GLY B O 1
ATOM 1631 N N . ARG B 1 18 ? -6.102 -27.547 -16.375 1 98.31 18 ARG B N 1
ATOM 1632 C CA . ARG B 1 18 ? -4.844 -28.281 -16.422 1 98.31 18 ARG B CA 1
ATOM 1633 C C . ARG B 1 18 ? -4.172 -28.297 -15.047 1 98.31 18 ARG B C 1
ATOM 1635 O O . ARG B 1 18 ? -3.176 -28.984 -14.844 1 98.31 18 ARG B O 1
ATOM 1642 N N . LEU B 1 19 ? -4.777 -27.484 -14.07 1 98.81 19 LEU B N 1
ATOM 1643 C CA . LEU B 1 19 ? -3.996 -27.219 -12.867 1 98.81 19 LEU B CA 1
ATOM 1644 C C . LEU B 1 19 ? -4.82 -27.5 -11.617 1 98.81 19 LEU B C 1
ATOM 1646 O O . LEU B 1 19 ? -6.051 -27.484 -11.664 1 98.81 19 LEU B O 1
ATOM 1650 N N . LEU B 1 20 ? -4.129 -27.797 -10.562 1 98.81 20 LEU B N 1
ATOM 1651 C CA . LEU B 1 20 ? -4.648 -27.875 -9.203 1 98.81 20 LEU B CA 1
ATOM 1652 C C . LEU B 1 20 ? -3.996 -26.828 -8.312 1 98.81 20 LEU B C 1
ATOM 1654 O O . LEU B 1 20 ? -2.785 -26.859 -8.078 1 98.81 20 LEU B O 1
ATOM 1658 N N . LEU B 1 21 ? -4.777 -25.844 -7.852 1 98.88 21 LEU B N 1
ATOM 1659 C CA . LEU B 1 21 ? -4.328 -24.859 -6.875 1 98.88 21 LEU B CA 1
ATOM 1660 C C . LEU B 1 21 ? -4.719 -25.281 -5.461 1 98.88 21 LEU B C 1
ATOM 1662 O O . LEU B 1 21 ? -5.895 -25.547 -5.191 1 98.88 21 LEU B O 1
ATOM 1666 N N . ARG B 1 22 ? -3.732 -25.312 -4.574 1 98.25 22 ARG B N 1
ATOM 1667 C CA . ARG B 1 22 ? -4.125 -25.781 -3.252 1 98.25 22 ARG B CA 1
ATOM 1668 C C . ARG B 1 22 ? -3.406 -25.016 -2.152 1 98.25 22 ARG B C 1
ATOM 1670 O O . ARG B 1 22 ? -2.299 -24.516 -2.363 1 98.25 22 ARG B O 1
ATOM 1677 N N . ARG B 1 23 ? -3.994 -25.016 -1.031 1 98.5 23 ARG B N 1
ATOM 1678 C CA . ARG B 1 23 ? -3.467 -24.391 0.183 1 98.5 23 ARG B CA 1
ATOM 1679 C C . ARG B 1 23 ? -2.092 -24.953 0.527 1 98.5 23 ARG B C 1
ATOM 1681 O O . ARG B 1 23 ? -1.849 -26.156 0.375 1 98.5 23 ARG B O 1
ATOM 1688 N N . PRO B 1 24 ? -1.206 -24.078 1.031 1 98.56 24 PRO B N 1
ATOM 1689 C CA . PRO B 1 24 ? 0.14 -24.547 1.376 1 98.56 24 PRO B CA 1
ATOM 1690 C C . PRO B 1 24 ? 0.13 -25.656 2.43 1 98.56 24 PRO B C 1
ATOM 1692 O O . PRO B 1 24 ? -0.687 -25.625 3.354 1 98.56 24 PRO B O 1
ATOM 1695 N N . ASP B 1 25 ? 0.968 -26.562 2.283 1 98.5 25 ASP B N 1
ATOM 1696 C CA . ASP B 1 25 ? 1.2 -27.672 3.193 1 98.5 25 ASP B CA 1
ATOM 1697 C C . ASP B 1 25 ? 2.689 -27.859 3.479 1 98.5 25 ASP B C 1
ATOM 1699 O O . ASP B 1 25 ? 3.486 -28.047 2.557 1 98.5 25 ASP B O 1
ATOM 1703 N N . PRO B 1 26 ? 3.07 -27.797 4.77 1 98.44 26 PRO B N 1
ATOM 1704 C CA . PRO B 1 26 ? 4.484 -27.984 5.098 1 98.44 26 PRO B CA 1
ATOM 1705 C C . PRO B 1 26 ? 5.07 -29.25 4.492 1 98.44 26 PRO B C 1
ATOM 1707 O O . PRO B 1 26 ? 6.273 -29.312 4.215 1 98.44 26 PRO B O 1
ATOM 1710 N N . ALA B 1 27 ? 4.301 -30.203 4.18 1 98.06 27 ALA B N 1
ATOM 1711 C CA . ALA B 1 27 ? 4.754 -31.469 3.602 1 98.06 27 ALA B CA 1
ATOM 1712 C C . ALA B 1 27 ? 5.246 -31.266 2.17 1 98.06 27 ALA B C 1
ATOM 1714 O O . ALA B 1 27 ? 5.914 -32.125 1.61 1 98.06 27 ALA B O 1
ATOM 1715 N N . ASP B 1 28 ? 4.961 -30.109 1.572 1 98.31 28 ASP B N 1
ATOM 1716 C CA . ASP B 1 28 ? 5.324 -29.844 0.182 1 98.31 28 ASP B CA 1
ATOM 1717 C C . ASP B 1 28 ? 6.668 -29.125 0.091 1 98.31 28 ASP B C 1
ATOM 1719 O O . ASP B 1 28 ? 7.059 -28.656 -0.984 1 98.31 28 ASP B O 1
ATOM 1723 N N . ALA B 1 29 ? 7.375 -29.031 1.182 1 98.62 29 ALA B N 1
ATOM 1724 C CA . ALA B 1 29 ? 8.586 -28.219 1.261 1 98.62 29 ALA B CA 1
ATOM 1725 C C . ALA B 1 29 ? 9.609 -28.672 0.216 1 98.62 29 ALA B C 1
ATOM 1727 O O . ALA B 1 29 ? 10.219 -27.828 -0.458 1 98.62 29 ALA B O 1
ATOM 1728 N N . ARG B 1 30 ? 9.805 -29.953 0.056 1 98.31 30 ARG B N 1
ATOM 1729 C CA . ARG B 1 30 ? 10.789 -30.453 -0.892 1 98.31 30 ARG B CA 1
ATOM 1730 C C . ARG B 1 30 ? 10.43 -30.047 -2.32 1 98.31 30 ARG B C 1
ATOM 1732 O O . ARG B 1 30 ? 11.297 -29.625 -3.086 1 98.31 30 ARG B O 1
ATOM 1739 N N . ALA B 1 31 ? 9.203 -30.188 -2.67 1 98.56 31 ALA B N 1
ATOM 1740 C CA . ALA B 1 31 ? 8.742 -29.812 -4.008 1 98.56 31 ALA B CA 1
ATOM 1741 C C . ALA B 1 31 ? 8.922 -28.312 -4.25 1 98.56 31 ALA B C 1
ATOM 1743 O O . ALA B 1 31 ? 9.352 -27.906 -5.328 1 98.56 31 ALA B O 1
ATOM 1744 N N . LEU B 1 32 ? 8.57 -27.547 -3.244 1 98.69 32 LEU B N 1
ATOM 1745 C CA . LEU B 1 32 ? 8.711 -26.094 -3.35 1 98.69 32 LEU B CA 1
ATOM 1746 C C . LEU B 1 32 ? 10.172 -25.703 -3.553 1 98.69 32 LEU B C 1
ATOM 1748 O O . LEU B 1 32 ? 10.492 -24.922 -4.445 1 98.69 32 LEU B O 1
ATOM 1752 N N . VAL B 1 33 ? 11.031 -26.281 -2.768 1 98.5 33 VAL B N 1
ATOM 1753 C CA . VAL B 1 33 ? 12.453 -25.984 -2.84 1 98.5 33 VAL B CA 1
ATOM 1754 C C . VAL B 1 33 ? 12.992 -26.344 -4.223 1 98.5 33 VAL B C 1
ATOM 1756 O O . VAL B 1 33 ? 13.727 -25.562 -4.836 1 98.5 33 VAL B O 1
ATOM 1759 N N . GLY B 1 34 ? 12.609 -27.484 -4.703 1 98.19 34 GLY B N 1
ATOM 1760 C CA . GLY B 1 34 ? 13.023 -27.891 -6.035 1 98.19 34 GLY B CA 1
ATOM 1761 C C . GLY B 1 34 ? 12.586 -26.938 -7.121 1 98.19 34 GLY B C 1
ATOM 1762 O O . GLY B 1 34 ? 13.391 -26.547 -7.977 1 98.19 34 GLY B O 1
ATOM 1763 N N . ALA B 1 35 ? 11.383 -26.531 -7.09 1 98.44 35 ALA B N 1
ATOM 1764 C CA . ALA B 1 35 ? 10.82 -25.641 -8.102 1 98.44 35 ALA B CA 1
ATOM 1765 C C . ALA B 1 35 ? 11.477 -24.266 -8.039 1 98.44 35 ALA B C 1
ATOM 1767 O O . ALA B 1 35 ? 11.859 -23.703 -9.07 1 98.44 35 ALA B O 1
ATOM 1768 N N . VAL B 1 36 ? 11.617 -23.703 -6.824 1 98.38 36 VAL B N 1
ATOM 1769 C CA . VAL B 1 36 ? 12.156 -22.359 -6.66 1 98.38 36 VAL B CA 1
ATOM 1770 C C . VAL B 1 36 ? 13.641 -22.359 -7.035 1 98.38 36 VAL B C 1
ATOM 1772 O O . VAL B 1 36 ? 14.078 -21.531 -7.832 1 98.38 36 VAL B O 1
ATOM 1775 N N . ASN B 1 37 ? 14.375 -23.344 -6.516 1 98.19 37 ASN B N 1
ATOM 1776 C CA . ASN B 1 37 ? 15.82 -23.328 -6.738 1 98.19 37 ASN B CA 1
ATOM 1777 C C . ASN B 1 37 ? 16.156 -23.547 -8.211 1 98.19 37 ASN B C 1
ATOM 1779 O O . ASN B 1 37 ? 17.109 -22.938 -8.727 1 98.19 37 ASN B O 1
ATOM 1783 N N . ALA B 1 38 ? 15.398 -24.344 -8.859 1 97.38 38 ALA B N 1
ATOM 1784 C CA . ALA B 1 38 ? 15.617 -24.578 -10.281 1 97.38 38 ALA B CA 1
ATOM 1785 C C . ALA B 1 38 ? 15.273 -23.344 -11.102 1 97.38 38 ALA B C 1
ATOM 1787 O O . ALA B 1 38 ? 15.688 -23.219 -12.258 1 97.38 38 ALA B O 1
ATOM 1788 N N . SER B 1 39 ? 14.562 -22.406 -10.531 1 98.31 39 SER B N 1
ATOM 1789 C CA . SER B 1 39 ? 14.055 -21.25 -11.258 1 98.31 39 SER B CA 1
ATOM 1790 C C . SER B 1 39 ? 14.711 -19.969 -10.773 1 98.31 39 SER B C 1
ATOM 1792 O O . SER B 1 39 ? 14.344 -18.875 -11.203 1 98.31 39 SER B O 1
ATOM 1794 N N . LEU B 1 40 ? 15.641 -20.047 -9.891 1 97.56 40 LEU B N 1
ATOM 1795 C CA . LEU B 1 40 ? 16.203 -18.906 -9.188 1 97.56 40 LEU B CA 1
ATOM 1796 C C . LEU B 1 40 ? 16.75 -17.875 -10.164 1 97.56 40 LEU B C 1
ATOM 1798 O O . LEU B 1 40 ? 16.5 -16.672 -10.016 1 97.56 40 LEU B O 1
ATOM 1802 N N . PRO B 1 41 ? 17.422 -18.219 -11.234 1 96.81 41 PRO B N 1
ATOM 1803 C CA . PRO B 1 41 ? 17.969 -17.219 -12.148 1 96.81 41 PRO B CA 1
ATOM 1804 C C . PRO B 1 41 ? 16.891 -16.312 -12.734 1 96.81 41 PRO B C 1
ATOM 1806 O O . PRO B 1 41 ? 17.109 -15.109 -12.883 1 96.81 41 PRO B O 1
ATOM 1809 N N . GLU B 1 42 ? 15.773 -16.812 -13.016 1 96.19 42 GLU B N 1
ATOM 1810 C CA . GLU B 1 42 ? 14.688 -16.031 -13.594 1 96.19 42 GLU B CA 1
ATOM 1811 C C . GLU B 1 42 ? 13.922 -15.281 -12.508 1 96.19 42 GLU B C 1
ATOM 1813 O O . GLU B 1 42 ? 13.547 -14.117 -12.703 1 96.19 42 GLU B O 1
ATOM 1818 N N . LEU B 1 43 ? 13.719 -15.93 -11.398 1 97.38 43 LEU B N 1
ATOM 1819 C CA . LEU B 1 43 ? 12.914 -15.344 -10.328 1 97.38 43 LEU B CA 1
ATOM 1820 C C . LEU B 1 43 ? 13.633 -14.156 -9.695 1 97.38 43 LEU B C 1
ATOM 1822 O O . LEU B 1 43 ? 12.992 -13.188 -9.273 1 97.38 43 LEU B O 1
ATOM 1826 N N . GLN B 1 44 ? 14.93 -14.18 -9.688 1 97 44 GLN B N 1
ATOM 1827 C CA . GLN B 1 44 ? 15.734 -13.156 -9.023 1 97 44 GLN B CA 1
ATOM 1828 C C . GLN B 1 44 ? 15.516 -11.789 -9.664 1 97 44 GLN B C 1
ATOM 1830 O O . GLN B 1 44 ? 15.641 -10.758 -9 1 97 44 GLN B O 1
ATOM 1835 N N . ARG B 1 45 ? 15.156 -11.781 -10.867 1 95.44 45 ARG B N 1
ATOM 1836 C CA . ARG B 1 45 ? 14.984 -10.539 -11.617 1 95.44 45 ARG B CA 1
ATOM 1837 C C . ARG B 1 45 ? 13.75 -9.789 -11.141 1 95.44 45 ARG B C 1
ATOM 1839 O O . ARG B 1 45 ? 13.711 -8.555 -11.188 1 95.44 45 ARG B O 1
ATOM 1846 N N . TRP B 1 46 ? 12.82 -10.555 -10.609 1 95.69 46 TRP B N 1
ATOM 1847 C CA . TRP B 1 46 ? 11.508 -9.945 -10.43 1 95.69 46 TRP B CA 1
ATOM 1848 C C . TRP B 1 46 ? 11.047 -10.062 -8.977 1 95.69 46 TRP B C 1
ATOM 1850 O O . TRP B 1 46 ? 10.211 -9.281 -8.516 1 95.69 46 TRP B O 1
ATOM 1860 N N . MET B 1 47 ? 11.625 -11.078 -8.312 1 95.81 47 MET B N 1
ATOM 1861 C CA . MET B 1 47 ? 11.078 -11.398 -6.992 1 95.81 47 MET B CA 1
ATOM 1862 C C . MET B 1 47 ? 12.086 -11.078 -5.895 1 95.81 47 MET B C 1
ATOM 1864 O O . MET B 1 47 ? 13.109 -11.742 -5.773 1 95.81 47 MET B O 1
ATOM 1868 N N . HIS B 1 48 ? 11.719 -10.18 -4.949 1 94.31 48 HIS B N 1
ATOM 1869 C CA . HIS B 1 48 ? 12.617 -9.766 -3.877 1 94.31 48 HIS B CA 1
ATOM 1870 C C . HIS B 1 48 ? 12.961 -10.938 -2.967 1 94.31 48 HIS B C 1
ATOM 1872 O O . HIS B 1 48 ? 14.086 -11.023 -2.467 1 94.31 48 HIS B O 1
ATOM 1878 N N . TRP B 1 49 ? 12.102 -11.914 -2.787 1 94.5 49 TRP B N 1
ATOM 1879 C CA . TRP B 1 49 ? 12.281 -13.008 -1.841 1 94.5 49 TRP B CA 1
ATOM 1880 C C . TRP B 1 49 ? 13.18 -14.094 -2.428 1 94.5 49 TRP B C 1
ATOM 1882 O O . TRP B 1 49 ? 13.656 -14.969 -1.704 1 94.5 49 TRP B O 1
ATOM 1892 N N . ALA B 1 50 ? 13.398 -14.094 -3.732 1 96.62 50 ALA B N 1
ATOM 1893 C CA . ALA B 1 50 ? 14.062 -15.195 -4.434 1 96.62 50 ALA B CA 1
ATOM 1894 C C . ALA B 1 50 ? 15.523 -14.867 -4.695 1 96.62 50 ALA B C 1
ATOM 1896 O O . ALA B 1 50 ? 16.016 -15.039 -5.812 1 96.62 50 ALA B O 1
ATOM 1897 N N . GLN B 1 51 ? 16.203 -14.359 -3.686 1 95.88 51 GLN B N 1
ATOM 1898 C CA . GLN B 1 51 ? 17.562 -13.875 -3.949 1 95.88 51 GLN B CA 1
ATOM 1899 C C . GLN B 1 51 ? 18.609 -14.922 -3.551 1 95.88 51 GLN B C 1
ATOM 1901 O O . GLN B 1 51 ? 19.766 -14.828 -3.949 1 95.88 51 GLN B O 1
ATOM 1906 N N . HIS B 1 52 ? 18.141 -15.977 -2.762 1 96.19 52 HIS B N 1
ATOM 1907 C CA . HIS B 1 52 ? 19.031 -17.062 -2.338 1 96.19 52 HIS B CA 1
ATOM 1908 C C . HIS B 1 52 ? 18.312 -18.406 -2.387 1 96.19 52 HIS B C 1
ATOM 1910 O O . HIS B 1 52 ? 17.078 -18.469 -2.271 1 96.19 52 HIS B O 1
ATOM 1916 N N . PRO B 1 53 ? 19.094 -19.438 -2.564 1 97.25 53 PRO B N 1
ATOM 1917 C CA . PRO B 1 53 ? 18.453 -20.75 -2.545 1 97.25 53 PRO B CA 1
ATOM 1918 C C . PRO B 1 53 ? 17.719 -21.031 -1.236 1 97.25 53 PRO B C 1
ATOM 1920 O O . PRO B 1 53 ? 18.172 -20.625 -0.167 1 97.25 53 PRO B O 1
ATOM 1923 N N . MET B 1 54 ? 16.688 -21.797 -1.455 1 96.5 54 MET B N 1
ATOM 1924 C CA . MET B 1 54 ? 15.898 -22.188 -0.286 1 96.5 54 MET B CA 1
ATOM 1925 C C . MET B 1 54 ? 16.359 -23.531 0.27 1 96.5 54 MET B C 1
ATOM 1927 O O . MET B 1 54 ? 16.844 -24.375 -0.476 1 96.5 54 MET B O 1
ATOM 1931 N N . THR B 1 55 ? 16.172 -23.641 1.552 1 98 55 THR B N 1
ATOM 1932 C CA . THR B 1 55 ? 16.359 -24.922 2.205 1 98 55 THR B CA 1
ATOM 1933 C C . THR B 1 55 ? 15.031 -25.547 2.594 1 98 55 THR B C 1
ATOM 1935 O O . THR B 1 55 ? 14.031 -24.844 2.754 1 98 55 THR B O 1
ATOM 1938 N N . GLU B 1 56 ? 15.07 -26.828 2.697 1 98 56 GLU B N 1
ATOM 1939 C CA . GLU B 1 56 ? 13.82 -27.516 3.025 1 98 56 GLU B CA 1
ATOM 1940 C C . GLU B 1 56 ? 13.305 -27.094 4.395 1 98 56 GLU B C 1
ATOM 1942 O O . GLU B 1 56 ? 12.102 -26.875 4.566 1 98 56 GLU B O 1
ATOM 1947 N N . ASP B 1 57 ? 14.188 -26.938 5.383 1 98.06 57 ASP B N 1
ATOM 1948 C CA . ASP B 1 57 ? 13.773 -26.562 6.73 1 98.06 57 ASP B CA 1
ATOM 1949 C C . ASP B 1 57 ? 13.148 -25.172 6.738 1 98.06 57 ASP B C 1
ATOM 1951 O O . ASP B 1 57 ? 12.078 -24.969 7.305 1 98.06 57 ASP B O 1
ATOM 1955 N N . ALA B 1 58 ? 13.797 -24.219 6.117 1 97.69 58 ALA B N 1
ATOM 1956 C CA . ALA B 1 58 ? 13.266 -22.859 6.023 1 97.69 58 ALA B CA 1
ATOM 1957 C C . ALA B 1 58 ? 11.938 -22.844 5.273 1 97.69 58 ALA B C 1
ATOM 1959 O O . ALA B 1 58 ? 11.023 -22.109 5.645 1 97.69 58 ALA B O 1
ATOM 1960 N N . SER B 1 59 ? 11.891 -23.656 4.262 1 98.12 59 SER B N 1
ATOM 1961 C CA . SER B 1 59 ? 10.672 -23.719 3.461 1 98.12 59 SER B CA 1
ATOM 1962 C C . SER B 1 59 ? 9.523 -24.312 4.254 1 98.12 59 SER B C 1
ATOM 1964 O O . SER B 1 59 ? 8.375 -23.875 4.133 1 98.12 59 SER B O 1
ATOM 1966 N N . ARG B 1 60 ? 9.836 -25.297 5.008 1 98.5 60 ARG B N 1
ATOM 1967 C CA . ARG B 1 60 ? 8.805 -25.906 5.84 1 98.5 60 ARG B CA 1
ATOM 1968 C C . ARG B 1 60 ? 8.227 -24.891 6.824 1 98.5 60 ARG B C 1
ATOM 1970 O O . ARG B 1 60 ? 7.012 -24.844 7.023 1 98.5 60 ARG B O 1
ATOM 1977 N N . GLU B 1 61 ? 9.039 -24.141 7.422 1 98.25 61 GLU B N 1
ATOM 1978 C CA . GLU B 1 61 ? 8.586 -23.094 8.336 1 98.25 61 GLU B CA 1
ATOM 1979 C C . GLU B 1 61 ? 7.77 -22.031 7.605 1 98.25 61 GLU B C 1
ATOM 1981 O O . GLU B 1 61 ? 6.734 -21.594 8.102 1 98.25 61 GLU B O 1
ATOM 1986 N N . ASN B 1 62 ? 8.25 -21.672 6.535 1 98 62 ASN B N 1
ATOM 1987 C CA . ASN B 1 62 ? 7.535 -20.719 5.711 1 98 62 ASN B CA 1
ATOM 1988 C C . ASN B 1 62 ? 6.145 -21.219 5.336 1 98 62 ASN B C 1
ATOM 1990 O O . ASN B 1 62 ? 5.172 -20.469 5.379 1 98 62 ASN B O 1
ATOM 1994 N N . LEU B 1 63 ? 6.102 -22.453 4.969 1 98.75 63 LEU B N 1
ATOM 1995 C CA . LEU B 1 63 ? 4.836 -23.047 4.562 1 98.75 63 LEU B CA 1
ATOM 1996 C C . LEU B 1 63 ? 3.879 -23.156 5.746 1 98.75 63 LEU B C 1
ATOM 1998 O O . LEU B 1 63 ? 2.664 -23.031 5.582 1 98.75 63 LEU B O 1
ATOM 2002 N N . ARG B 1 64 ? 4.398 -23.438 6.895 1 98.62 64 ARG B N 1
ATOM 2003 C CA . ARG B 1 64 ? 3.57 -23.438 8.094 1 98.62 64 ARG B CA 1
ATOM 2004 C C . ARG B 1 64 ? 2.947 -22.062 8.32 1 98.62 64 ARG B C 1
ATOM 2006 O O . ARG B 1 64 ? 1.743 -21.953 8.562 1 98.62 64 ARG B O 1
ATOM 2013 N N . SER B 1 65 ? 3.75 -21.094 8.242 1 98.62 65 SER B N 1
ATOM 2014 C CA . SER B 1 65 ? 3.273 -19.719 8.391 1 98.62 65 SER B CA 1
ATOM 2015 C C . SER B 1 65 ? 2.244 -19.375 7.32 1 98.62 65 SER B C 1
ATOM 2017 O O . SER B 1 65 ? 1.225 -18.734 7.617 1 98.62 65 SER B O 1
ATOM 2019 N N . ALA B 1 66 ? 2.545 -19.766 6.105 1 98.62 66 ALA B N 1
ATOM 2020 C CA . ALA B 1 66 ? 1.63 -19.5 5 1 98.62 66 ALA B CA 1
ATOM 2021 C C . ALA B 1 66 ? 0.282 -20.172 5.227 1 98.62 66 ALA B C 1
ATOM 2023 O O . ALA B 1 66 ? -0.768 -19.594 4.938 1 98.62 66 ALA B O 1
ATOM 2024 N N . ALA B 1 67 ? 0.336 -21.375 5.688 1 98.62 67 ALA B N 1
ATOM 2025 C CA . ALA B 1 67 ? -0.891 -22.094 5.996 1 98.62 67 ALA B CA 1
ATOM 2026 C C . ALA B 1 67 ? -1.695 -21.391 7.078 1 98.62 67 ALA B C 1
ATOM 2028 O O . ALA B 1 67 ? -2.922 -21.281 6.984 1 98.62 67 ALA B O 1
ATOM 2029 N N . GLU B 1 68 ? -1.026 -20.922 8.055 1 98.44 68 GLU B N 1
ATOM 2030 C CA . GLU B 1 68 ? -1.685 -20.188 9.141 1 98.44 68 GLU B CA 1
ATOM 2031 C C . GLU B 1 68 ? -2.332 -18.906 8.625 1 98.44 68 GLU B C 1
ATOM 2033 O O . GLU B 1 68 ? -3.477 -18.594 8.961 1 98.44 68 GLU B O 1
ATOM 2038 N N . LYS B 1 69 ? -1.628 -18.172 7.836 1 98.5 69 LYS B N 1
ATOM 2039 C CA . LYS B 1 69 ? -2.162 -16.938 7.266 1 98.5 69 LYS B CA 1
ATOM 2040 C C . LYS B 1 69 ? -3.348 -17.219 6.348 1 98.5 69 LYS B C 1
ATOM 2042 O O . LYS B 1 69 ? -4.277 -16.422 6.258 1 98.5 69 LYS B O 1
ATOM 2047 N N . PHE B 1 70 ? -3.24 -18.328 5.668 1 98.56 70 PHE B N 1
ATOM 2048 C CA . PHE B 1 70 ? -4.355 -18.766 4.844 1 98.56 70 PHE B CA 1
ATOM 2049 C C . PHE B 1 70 ? -5.594 -19.016 5.695 1 98.56 70 PHE B C 1
ATOM 2051 O O . PHE B 1 70 ? -6.684 -18.531 5.371 1 98.56 70 PHE B O 1
ATOM 2058 N N . ASP B 1 71 ? -5.398 -19.641 6.793 1 97.25 71 ASP B N 1
ATOM 2059 C CA . ASP B 1 71 ? -6.504 -20.016 7.672 1 97.25 71 ASP B CA 1
ATOM 2060 C C . ASP B 1 71 ? -7.137 -18.781 8.305 1 97.25 71 ASP B C 1
ATOM 2062 O O . ASP B 1 71 ? -8.352 -18.75 8.539 1 97.25 71 ASP B O 1
ATOM 2066 N N . THR B 1 72 ? -6.34 -17.844 8.57 1 96.38 72 THR B N 1
ATOM 2067 C CA . THR B 1 72 ? -6.855 -16.625 9.172 1 96.38 72 THR B CA 1
ATOM 2068 C C . THR B 1 72 ? -7.301 -15.633 8.094 1 96.38 72 THR B C 1
ATOM 2070 O O . THR B 1 72 ? -7.754 -14.531 8.398 1 96.38 72 THR B O 1
ATOM 2073 N N . ARG B 1 73 ? -7.094 -15.977 6.805 1 96.94 73 ARG B N 1
ATOM 2074 C CA . ARG B 1 73 ? -7.52 -15.219 5.629 1 96.94 73 ARG B CA 1
ATOM 2075 C C . ARG B 1 73 ? -6.738 -13.914 5.504 1 96.94 73 ARG B C 1
ATOM 2077 O O . ARG B 1 73 ? -7.199 -12.977 4.855 1 96.94 73 ARG B O 1
ATOM 2084 N N . GLU B 1 74 ? -5.637 -13.859 6.148 1 96.69 74 GLU B N 1
ATOM 2085 C CA . GLU B 1 74 ? -4.746 -12.703 6.031 1 96.69 74 GLU B CA 1
ATOM 2086 C C . GLU B 1 74 ? -4.055 -12.68 4.672 1 96.69 74 GLU B C 1
ATOM 2088 O O . GLU B 1 74 ? -3.84 -11.609 4.098 1 96.69 74 GLU B O 1
ATOM 2093 N N . ASN B 1 75 ? -3.672 -13.805 4.285 1 98.31 75 ASN B N 1
ATOM 2094 C CA . ASN B 1 75 ? -3.045 -14.094 3 1 98.31 75 ASN B CA 1
ATOM 2095 C C . ASN B 1 75 ? -3.514 -15.43 2.438 1 98.31 75 ASN B C 1
ATOM 2097 O O . ASN B 1 75 ? -3.629 -16.406 3.174 1 98.31 75 ASN B O 1
ATOM 2101 N N . LEU B 1 76 ? -3.84 -15.438 1.196 1 98.56 76 LEU B N 1
ATOM 2102 C CA . LEU B 1 76 ? -4.332 -16.672 0.585 1 98.56 76 LEU B CA 1
ATOM 2103 C C . LEU B 1 76 ? -3.387 -17.141 -0.511 1 98.56 76 LEU B C 1
ATOM 2105 O O . LEU B 1 76 ? -3.627 -16.906 -1.695 1 98.56 76 LEU B O 1
ATOM 2109 N N . ARG B 1 77 ? -2.414 -17.797 -0.115 1 98.81 77 ARG B N 1
ATOM 2110 C CA . ARG B 1 77 ? -1.479 -18.406 -1.054 1 98.81 77 ARG B CA 1
ATOM 2111 C C . ARG B 1 77 ? -2.002 -19.75 -1.556 1 98.81 77 ARG B C 1
ATOM 2113 O O . ARG B 1 77 ? -2.539 -20.547 -0.78 1 98.81 77 ARG B O 1
ATOM 2120 N N . TYR B 1 78 ? -1.88 -19.969 -2.809 1 98.88 78 TYR B N 1
ATOM 2121 C CA . TYR B 1 78 ? -2.146 -21.25 -3.453 1 98.88 78 TYR B CA 1
ATOM 2122 C C . TYR B 1 78 ? -0.912 -21.766 -4.188 1 98.88 78 TYR B C 1
ATOM 2124 O O . TYR B 1 78 ? -0.341 -21.047 -5.02 1 98.88 78 TYR B O 1
ATOM 2132 N N . HIS B 1 79 ? -0.531 -22.922 -3.857 1 98.94 79 HIS B N 1
ATOM 2133 C CA . HIS B 1 79 ? 0.466 -23.578 -4.695 1 98.94 79 HIS B CA 1
ATOM 2134 C C . HIS B 1 79 ? -0.173 -24.188 -5.941 1 98.94 79 HIS B C 1
ATOM 2136 O O . HIS B 1 79 ? -1.257 -24.766 -5.867 1 98.94 79 HIS B O 1
ATOM 2142 N N . VAL B 1 80 ? 0.502 -24 -7.016 1 98.94 80 VAL B N 1
ATOM 2143 C CA . VAL B 1 80 ? 0.006 -24.438 -8.312 1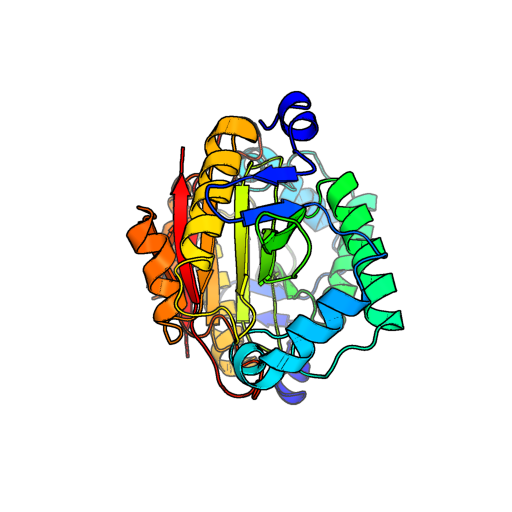 98.94 80 VAL B CA 1
ATOM 2144 C C . VAL B 1 80 ? 0.656 -25.781 -8.688 1 98.94 80 VAL B C 1
ATOM 2146 O O . VAL B 1 80 ? 1.874 -25.844 -8.867 1 98.94 80 VAL B O 1
ATOM 2149 N N . TRP B 1 81 ? -0.151 -26.781 -8.797 1 98.88 81 TRP B N 1
ATOM 2150 C CA . TRP B 1 81 ? 0.292 -28.125 -9.164 1 98.88 81 TRP B CA 1
ATOM 2151 C C . TRP B 1 81 ? -0.27 -28.531 -10.523 1 98.88 81 TRP B C 1
ATOM 2153 O O . TRP B 1 81 ? -1.256 -27.953 -10.992 1 98.88 81 TRP B O 1
ATOM 2163 N N . ASN B 1 82 ? 0.442 -29.469 -11.148 1 98.5 82 ASN B N 1
ATOM 2164 C CA . ASN B 1 82 ? -0.226 -30.094 -12.281 1 98.5 82 ASN B CA 1
ATOM 2165 C C . ASN B 1 82 ? -1.512 -30.797 -11.867 1 98.5 82 ASN B C 1
ATOM 2167 O O . ASN B 1 82 ? -1.778 -30.953 -10.672 1 98.5 82 ASN B O 1
ATOM 2171 N N . ALA B 1 83 ? -2.254 -31.219 -12.789 1 97.88 83 ALA B N 1
ATOM 2172 C CA . ALA B 1 83 ? -3.604 -31.719 -12.539 1 97.88 83 ALA B CA 1
ATOM 2173 C C . ALA B 1 83 ? -3.58 -32.906 -11.578 1 97.88 83 ALA B C 1
ATOM 2175 O O . ALA B 1 83 ? -4.48 -33.062 -10.75 1 97.88 83 ALA B O 1
ATOM 2176 N N . SER B 1 84 ? -2.564 -33.688 -11.617 1 97.31 84 SER B N 1
ATOM 2177 C CA . SER B 1 84 ? -2.469 -34.906 -10.789 1 97.31 84 SER B CA 1
ATOM 2178 C C . SER B 1 84 ? -1.921 -34.562 -9.398 1 97.31 84 SER B C 1
ATOM 2180 O O . SER B 1 84 ? -1.92 -35.406 -8.516 1 97.31 84 SER B O 1
ATOM 2182 N N . GLY B 1 85 ? -1.42 -33.344 -9.203 1 97.38 85 GLY B N 1
ATOM 2183 C CA . GLY B 1 85 ? -0.88 -32.938 -7.918 1 97.38 85 GLY B CA 1
ATOM 2184 C C . GLY B 1 85 ? 0.498 -33.5 -7.641 1 97.38 85 GLY B C 1
ATOM 2185 O O . GLY B 1 85 ? 0.941 -33.531 -6.488 1 97.38 85 GLY B O 1
ATOM 2186 N N . THR B 1 86 ? 1.215 -33.875 -8.672 1 97.06 86 THR B N 1
ATOM 2187 C CA . THR B 1 86 ? 2.473 -34.594 -8.469 1 97.06 86 THR B CA 1
ATOM 2188 C C . THR B 1 86 ? 3.662 -33.656 -8.688 1 97.06 86 THR B C 1
ATOM 2190 O O . THR B 1 86 ? 4.77 -33.938 -8.227 1 97.06 86 THR B O 1
ATOM 2193 N N . GLU B 1 87 ? 3.434 -32.625 -9.438 1 97.94 87 GLU B N 1
ATOM 2194 C CA . GLU B 1 87 ? 4.508 -31.703 -9.758 1 97.94 87 GLU B CA 1
ATOM 2195 C C . GLU B 1 87 ? 4.102 -30.266 -9.445 1 97.94 87 GLU B C 1
ATOM 2197 O O . GLU B 1 87 ? 3.035 -29.812 -9.867 1 97.94 87 GLU B O 1
ATOM 2202 N N . LEU B 1 88 ? 4.98 -29.609 -8.648 1 98.62 88 LEU B N 1
ATOM 2203 C CA . LEU B 1 88 ? 4.727 -28.219 -8.352 1 98.62 88 LEU B CA 1
ATOM 2204 C C . LEU B 1 88 ? 5.152 -27.328 -9.516 1 98.62 88 LEU B C 1
ATOM 2206 O O . LEU B 1 88 ? 6.316 -27.344 -9.93 1 98.62 88 LEU B O 1
ATOM 2210 N N . ILE B 1 89 ? 4.207 -26.516 -9.992 1 98.31 89 ILE B N 1
ATOM 2211 C CA . ILE B 1 89 ? 4.387 -25.719 -11.195 1 98.31 89 ILE B CA 1
ATOM 2212 C C . ILE B 1 89 ? 4.699 -24.266 -10.812 1 98.31 89 ILE B C 1
ATOM 2214 O O . ILE B 1 89 ? 5.328 -23.547 -11.578 1 98.31 89 ILE B O 1
ATOM 2218 N N . GLY B 1 90 ? 4.215 -23.875 -9.695 1 98.62 90 GLY B N 1
ATOM 2219 C CA . GLY B 1 90 ? 4.398 -22.484 -9.273 1 98.62 90 GLY B CA 1
ATOM 2220 C C . GLY B 1 90 ? 3.596 -22.125 -8.039 1 98.62 90 GLY B C 1
ATOM 2221 O O . GLY B 1 90 ? 3.314 -22.984 -7.203 1 98.62 90 GLY B O 1
ATOM 2222 N N . SER B 1 91 ? 3.35 -20.906 -7.84 1 98.75 91 SER B N 1
ATOM 2223 C CA . SER B 1 91 ? 2.584 -20.375 -6.715 1 98.75 91 SER B CA 1
ATOM 2224 C C . SER B 1 91 ? 1.841 -19.109 -7.098 1 98.75 91 SER B C 1
ATOM 2226 O O . SER B 1 91 ? 2.266 -18.375 -8 1 98.75 91 SER B O 1
ATOM 2228 N N . SER B 1 92 ? 0.763 -18.906 -6.52 1 98.75 92 SER B N 1
ATOM 2229 C CA . SER B 1 92 ? -0.067 -17.719 -6.688 1 98.75 92 SER B CA 1
ATOM 2230 C C . SER B 1 92 ? -0.956 -17.484 -5.469 1 98.75 92 SER B C 1
ATOM 2232 O O . SER B 1 92 ? -0.652 -17.953 -4.371 1 98.75 92 SER B O 1
ATOM 2234 N N . GLY B 1 93 ? -1.945 -16.609 -5.664 1 98.69 93 GLY B N 1
ATOM 2235 C CA . GLY B 1 93 ? -2.879 -16.328 -4.586 1 98.69 93 GLY B CA 1
ATOM 2236 C C . GLY B 1 93 ? -3.178 -14.844 -4.426 1 98.69 93 GLY B C 1
ATOM 2237 O O . GLY B 1 93 ? -3.104 -14.086 -5.395 1 98.69 93 GLY B O 1
ATOM 2238 N N . TYR B 1 94 ? -3.707 -14.57 -3.262 1 98.62 94 TYR B N 1
ATOM 2239 C CA . TYR B 1 94 ? -4.094 -13.195 -2.947 1 98.62 94 TYR B CA 1
ATOM 2240 C C . TYR B 1 94 ? -3.262 -12.648 -1.796 1 98.62 94 TYR B C 1
ATOM 2242 O O . TYR B 1 94 ? -3.133 -13.289 -0.75 1 98.62 94 TYR B O 1
ATOM 2250 N N . HIS B 1 95 ? -2.699 -11.523 -1.964 1 97.81 95 HIS B N 1
ATOM 2251 C CA . HIS B 1 95 ? -2.041 -10.766 -0.903 1 97.81 95 HIS B CA 1
ATOM 2252 C C . HIS B 1 95 ? -2.557 -9.336 -0.843 1 97.81 95 HIS B C 1
ATOM 2254 O O . HIS B 1 95 ? -3.469 -8.969 -1.586 1 97.81 95 HIS B O 1
ATOM 2260 N N . ALA B 1 96 ? -2.119 -8.602 0.168 1 97.62 96 ALA B N 1
ATOM 2261 C CA . ALA B 1 96 ? -2.609 -7.246 0.398 1 97.62 96 ALA B CA 1
ATOM 2262 C C . ALA B 1 96 ? -4.133 -7.223 0.496 1 97.62 96 ALA B C 1
ATOM 2264 O O . ALA B 1 96 ? -4.781 -6.32 -0.038 1 97.62 96 ALA B O 1
ATOM 2265 N N . LEU B 1 97 ? -4.648 -8.25 1.1 1 97.38 97 LEU B N 1
ATOM 2266 C CA . LEU B 1 97 ? -6.094 -8.352 1.277 1 97.38 97 LEU B CA 1
ATOM 2267 C C . LEU B 1 97 ? -6.586 -7.352 2.32 1 97.38 97 LEU B C 1
ATOM 2269 O O . LEU B 1 97 ? -5.934 -7.152 3.348 1 97.38 97 LEU B O 1
ATOM 2273 N N . ASN B 1 98 ? -7.664 -6.703 2.064 1 96.69 98 ASN B N 1
ATOM 2274 C CA . ASN B 1 98 ? -8.445 -5.898 2.998 1 96.69 98 ASN B CA 1
ATOM 2275 C C . ASN B 1 98 ? -9.93 -6.234 2.916 1 96.69 98 ASN B C 1
ATOM 2277 O O . ASN B 1 98 ? -10.609 -5.855 1.959 1 96.69 98 ASN B O 1
ATOM 2281 N N . TRP B 1 99 ? -10.367 -6.91 3.889 1 94.94 99 TRP B N 1
ATOM 2282 C CA . TRP B 1 99 ? -11.734 -7.422 3.855 1 94.94 99 TRP B CA 1
ATOM 2283 C C . TRP B 1 99 ? -12.742 -6.312 4.152 1 94.94 99 TRP B C 1
ATOM 2285 O O . TRP B 1 99 ? -13.914 -6.422 3.805 1 94.94 99 TRP B O 1
ATOM 2295 N N . LEU B 1 100 ? -12.359 -5.215 4.812 1 92.19 100 LEU B N 1
ATOM 2296 C CA . LEU B 1 100 ? -13.227 -4.07 5.066 1 92.19 100 LEU B CA 1
ATOM 2297 C C . LEU B 1 100 ? -13.453 -3.266 3.791 1 92.19 100 LEU B C 1
ATOM 2299 O O . LEU B 1 100 ? -14.57 -2.811 3.531 1 92.19 100 LEU B O 1
ATOM 2303 N N . ILE B 1 101 ? -12.617 -2.906 2.912 1 93.12 101 ILE B N 1
ATOM 2304 C CA . ILE B 1 101 ? -12.672 -2.273 1.6 1 93.12 101 ILE B CA 1
ATOM 2305 C C . ILE B 1 101 ? -12.945 -3.326 0.528 1 93.12 101 ILE B C 1
ATOM 2307 O O . ILE B 1 101 ? -13.516 -3.023 -0.521 1 93.12 101 ILE B O 1
ATOM 2311 N N . PRO B 1 102 ? -13.055 -4.547 0.705 1 94.44 102 PRO B N 1
ATOM 2312 C CA . PRO B 1 102 ? -12.883 -5.875 0.117 1 94.44 102 PRO B CA 1
ATOM 2313 C C . PRO B 1 102 ? -12.047 -5.852 -1.161 1 94.44 102 PRO B C 1
ATOM 2315 O O . PRO B 1 102 ? -12.594 -5.855 -2.264 1 94.44 102 PRO B O 1
ATOM 2318 N N . ARG B 1 103 ? -10.82 -5.781 -1.049 1 97.81 103 ARG B N 1
ATOM 2319 C CA . ARG B 1 103 ? -9.883 -5.715 -2.164 1 97.81 103 ARG B CA 1
ATOM 2320 C C . ARG B 1 103 ? -8.68 -6.613 -1.92 1 97.81 103 ARG B C 1
ATOM 2322 O O . ARG B 1 103 ? -8.43 -7.035 -0.789 1 97.81 103 ARG B O 1
ATOM 2329 N N . GLY B 1 104 ? -7.973 -6.926 -2.969 1 98.31 104 GLY B N 1
ATOM 2330 C CA . GLY B 1 104 ? -6.762 -7.73 -2.898 1 98.31 104 GLY B CA 1
ATOM 2331 C C . GLY B 1 104 ? -5.93 -7.668 -4.164 1 98.31 104 GLY B C 1
ATOM 2332 O O . GLY B 1 104 ? -6.285 -6.965 -5.113 1 98.31 104 GLY B O 1
ATOM 2333 N N . GLU B 1 105 ? -4.812 -8.336 -4.117 1 98.88 105 GLU B N 1
ATOM 2334 C CA . GLU B 1 105 ? -3.873 -8.406 -5.234 1 98.88 105 GLU B CA 1
ATOM 2335 C C . GLU B 1 105 ? -3.518 -9.852 -5.562 1 98.88 105 GLU B C 1
ATOM 2337 O O . GLU B 1 105 ? -3.305 -10.664 -4.66 1 98.88 105 GLU B O 1
ATOM 2342 N N . ILE B 1 106 ? -3.496 -10.141 -6.809 1 98.81 106 ILE B N 1
ATOM 2343 C CA . ILE B 1 106 ? -2.994 -11.438 -7.246 1 98.81 106 ILE B CA 1
ATOM 2344 C C . ILE B 1 106 ? -1.509 -11.328 -7.59 1 98.81 106 ILE B C 1
ATOM 2346 O O . ILE B 1 106 ? -1.088 -10.383 -8.258 1 98.81 106 ILE B O 1
ATOM 2350 N N . GLY B 1 107 ? -0.76 -12.195 -7.109 1 97.81 107 GLY B N 1
ATOM 2351 C CA . GLY B 1 107 ? 0.61 -12.445 -7.527 1 97.81 107 GLY B CA 1
ATOM 2352 C C . GLY B 1 107 ? 0.854 -13.875 -7.961 1 97.81 107 GLY B C 1
ATOM 2353 O O . GLY B 1 107 ? 0.172 -14.797 -7.5 1 97.81 107 GLY B O 1
ATOM 2354 N N . TYR B 1 108 ? 1.882 -14.039 -8.812 1 97.62 108 TYR B N 1
ATOM 2355 C CA . TYR B 1 108 ? 2.154 -15.406 -9.25 1 97.62 108 TYR B CA 1
ATOM 2356 C C . TYR B 1 108 ? 3.588 -15.539 -9.75 1 97.62 108 TYR B C 1
ATOM 2358 O O . TYR B 1 108 ? 4.199 -14.555 -10.18 1 97.62 108 TYR B O 1
ATOM 2366 N N . TRP B 1 109 ? 4.09 -16.672 -9.672 1 97.94 109 TRP B N 1
ATOM 2367 C CA . TRP B 1 109 ? 5.27 -17.125 -10.406 1 97.94 109 TRP B CA 1
ATOM 2368 C C . TRP B 1 109 ? 5.094 -18.562 -10.875 1 97.94 109 TRP B C 1
ATOM 2370 O O . TRP B 1 109 ? 4.375 -19.344 -10.25 1 97.94 109 TRP B O 1
ATOM 2380 N N . ILE B 1 110 ? 5.664 -18.891 -11.992 1 98.19 110 ILE B N 1
ATOM 2381 C CA . ILE B 1 110 ? 5.703 -20.219 -12.578 1 98.19 110 ILE B CA 1
ATOM 2382 C C . ILE B 1 110 ? 7.152 -20.703 -12.68 1 98.19 110 ILE B C 1
ATOM 2384 O O . ILE B 1 110 ? 8.039 -19.938 -13.07 1 98.19 110 ILE B O 1
ATOM 2388 N N . ALA B 1 111 ? 7.355 -21.922 -12.297 1 98.44 111 ALA B N 1
ATOM 2389 C CA . ALA B 1 111 ? 8.695 -22.5 -12.398 1 98.44 111 ALA B CA 1
ATOM 2390 C C . ALA B 1 111 ? 9.203 -22.469 -13.836 1 98.44 111 ALA B C 1
ATOM 2392 O O . ALA B 1 111 ? 8.445 -22.719 -14.773 1 98.44 111 ALA B O 1
ATOM 2393 N N . THR B 1 112 ? 10.477 -22.234 -13.961 1 97.62 112 THR B N 1
ATOM 2394 C CA . THR B 1 112 ? 11.109 -21.953 -15.25 1 97.62 112 THR B CA 1
ATOM 2395 C C . THR B 1 112 ? 10.828 -23.078 -16.25 1 97.62 112 THR B C 1
ATOM 2397 O O . THR B 1 112 ? 10.477 -22.812 -17.391 1 97.62 112 THR B O 1
ATOM 2400 N N . PRO B 1 113 ? 10.852 -24.328 -15.828 1 96.94 113 PRO B N 1
ATOM 2401 C CA . PRO B 1 113 ? 10.617 -25.406 -16.797 1 96.94 113 PRO B CA 1
ATOM 2402 C C . PRO B 1 113 ? 9.188 -25.406 -17.328 1 96.94 113 PRO B C 1
ATOM 2404 O O . PRO B 1 113 ? 8.898 -26.078 -18.328 1 96.94 113 PRO B O 1
ATOM 2407 N N . HIS B 1 114 ? 8.352 -24.703 -16.703 1 97.44 114 HIS B N 1
ATOM 2408 C CA . HIS B 1 114 ? 6.938 -24.766 -17.062 1 97.44 114 HIS B CA 1
ATOM 2409 C C . HIS B 1 114 ? 6.457 -23.453 -17.656 1 97.44 114 HIS B C 1
ATOM 2411 O O . HIS B 1 114 ? 5.262 -23.266 -17.891 1 97.44 114 HIS B O 1
ATOM 2417 N N . THR B 1 115 ? 7.316 -22.5 -17.891 1 95.88 115 THR B N 1
ATOM 2418 C CA . THR B 1 115 ? 6.945 -21.203 -18.438 1 95.88 115 THR B CA 1
ATOM 2419 C C . THR B 1 115 ? 6.629 -21.328 -19.922 1 95.88 115 THR B C 1
ATOM 2421 O O . THR B 1 115 ? 7.047 -22.281 -20.578 1 95.88 115 THR B O 1
ATOM 2424 N N . GLY B 1 116 ? 5.809 -20.422 -20.406 1 94.44 116 GLY B N 1
ATOM 2425 C CA . GLY B 1 116 ? 5.508 -20.375 -21.828 1 94.44 116 GLY B CA 1
ATOM 2426 C C . GLY B 1 116 ? 4.379 -21.312 -22.234 1 94.44 116 GLY B C 1
ATOM 2427 O O . GLY B 1 116 ? 4.199 -21.594 -23.422 1 94.44 116 GLY B O 1
ATOM 2428 N N . ARG B 1 117 ? 3.66 -21.766 -21.266 1 96.62 117 ARG B N 1
ATOM 2429 C CA . ARG B 1 117 ? 2.596 -22.734 -21.531 1 96.62 117 ARG B CA 1
ATOM 2430 C C . ARG B 1 117 ? 1.229 -22.141 -21.188 1 96.62 117 ARG B C 1
ATOM 2432 O O . ARG B 1 117 ? 0.222 -22.859 -21.219 1 96.62 117 ARG B O 1
ATOM 2439 N N . GLY B 1 118 ? 1.169 -20.906 -20.766 1 97.25 118 GLY B N 1
ATOM 2440 C CA . GLY B 1 118 ? -0.088 -20.25 -20.469 1 97.25 118 GLY B CA 1
ATOM 2441 C C . GLY B 1 118 ? -0.589 -20.516 -19.062 1 97.25 118 GLY B C 1
ATOM 2442 O O . GLY B 1 118 ? -1.723 -20.156 -18.734 1 97.25 118 GLY B O 1
ATOM 2443 N N . TYR B 1 119 ? 0.235 -21.109 -18.219 1 98.44 119 TYR B N 1
ATOM 2444 C CA . TYR B 1 119 ? -0.199 -21.484 -16.891 1 98.44 119 TYR B CA 1
ATOM 2445 C C . TYR B 1 119 ? -0.474 -20.25 -16.031 1 98.44 119 TYR B C 1
ATOM 2447 O O . TYR B 1 119 ? -1.447 -20.203 -15.281 1 98.44 119 TYR B O 1
ATOM 2455 N N . ALA B 1 120 ? 0.361 -19.266 -16.156 1 98.12 120 ALA B N 1
ATOM 2456 C CA . ALA B 1 120 ? 0.158 -18.047 -15.367 1 98.12 120 ALA B CA 1
ATOM 2457 C C . ALA B 1 120 ? -1.188 -17.406 -15.695 1 98.12 120 ALA B C 1
ATOM 2459 O O . ALA B 1 120 ? -1.927 -17 -14.789 1 98.12 120 ALA B O 1
ATOM 2460 N N . ARG B 1 121 ? -1.504 -17.344 -16.938 1 98.25 121 ARG B N 1
ATOM 2461 C CA . ARG B 1 121 ? -2.781 -16.766 -17.359 1 98.25 121 ARG B CA 1
ATOM 2462 C C . ARG B 1 121 ? -3.947 -17.609 -16.844 1 98.25 121 ARG B C 1
ATOM 2464 O O . ARG B 1 121 ? -4.957 -17.078 -16.391 1 98.25 121 ARG B O 1
ATOM 2471 N N . GLU B 1 122 ? -3.805 -18.906 -16.984 1 98.69 122 GLU B N 1
ATOM 2472 C CA . GLU B 1 122 ? -4.832 -19.828 -16.516 1 98.69 122 GLU B CA 1
ATOM 2473 C C . GLU B 1 122 ? -5.07 -19.656 -15.016 1 98.69 122 GLU B C 1
ATOM 2475 O O . GLU B 1 122 ? -6.219 -19.578 -14.57 1 98.69 122 GLU B O 1
ATOM 2480 N N . VAL B 1 123 ? -4.039 -19.531 -14.258 1 98.75 123 VAL B N 1
ATOM 2481 C CA . VAL B 1 123 ? -4.105 -19.359 -12.812 1 98.75 123 VAL B CA 1
ATOM 2482 C C . VAL B 1 123 ? -4.742 -18 -12.492 1 98.75 123 VAL B C 1
ATOM 2484 O O . VAL B 1 123 ? -5.656 -17.922 -11.664 1 98.75 123 VAL B O 1
ATOM 2487 N N . ALA B 1 124 ? -4.285 -16.938 -13.109 1 98.75 124 ALA B N 1
ATOM 2488 C CA . ALA B 1 124 ? -4.809 -15.602 -12.875 1 98.75 124 ALA B CA 1
ATOM 2489 C C . ALA B 1 124 ? -6.301 -15.531 -13.18 1 98.75 124 ALA B C 1
ATOM 2491 O O . ALA B 1 124 ? -7.062 -14.898 -12.445 1 98.75 124 ALA B O 1
ATOM 2492 N N . GLN B 1 125 ? -6.715 -16.172 -14.227 1 98.81 125 GLN B N 1
ATOM 2493 C CA . GLN B 1 125 ? -8.133 -16.203 -14.578 1 98.81 125 GLN B CA 1
ATOM 2494 C C . GLN B 1 125 ? -8.961 -16.891 -13.5 1 98.81 125 GLN B C 1
ATOM 2496 O O . GLN B 1 125 ? -9.992 -16.375 -13.078 1 98.81 125 GLN B O 1
ATOM 2501 N N . ALA B 1 126 ? -8.5 -18.031 -13.117 1 98.81 126 ALA B N 1
ATOM 2502 C CA . ALA B 1 126 ? -9.219 -18.797 -12.102 1 98.81 126 ALA B CA 1
ATOM 2503 C C . ALA B 1 126 ? -9.344 -18 -10.805 1 98.81 126 ALA B C 1
ATOM 2505 O O . ALA B 1 126 ? -10.422 -17.953 -10.203 1 98.81 126 ALA B O 1
ATOM 2506 N N . LEU B 1 127 ? -8.266 -17.406 -10.391 1 98.81 127 LEU B N 1
ATOM 2507 C CA . LEU B 1 127 ? -8.266 -16.641 -9.148 1 98.81 127 LEU B CA 1
ATOM 2508 C C . LEU B 1 127 ? -9.07 -15.359 -9.289 1 98.81 127 LEU B C 1
ATOM 2510 O O . LEU B 1 127 ? -9.688 -14.891 -8.328 1 98.81 127 LEU B O 1
ATOM 2514 N N . THR B 1 128 ? -9.062 -14.766 -10.469 1 98.81 128 THR B N 1
ATOM 2515 C CA . THR B 1 128 ? -9.906 -13.602 -10.719 1 98.81 128 THR B CA 1
ATOM 2516 C C . THR B 1 128 ? -11.383 -13.945 -10.523 1 98.81 128 THR B C 1
ATOM 2518 O O . THR B 1 128 ? -12.102 -13.242 -9.812 1 98.81 128 THR B O 1
ATOM 2521 N N . ASP B 1 129 ? -11.789 -15.055 -11.133 1 98.31 129 ASP B N 1
ATOM 2522 C CA . ASP B 1 129 ? -13.172 -15.5 -11.008 1 98.31 129 ASP B CA 1
ATOM 2523 C C . ASP B 1 129 ? -13.531 -15.773 -9.555 1 98.31 129 ASP B C 1
ATOM 2525 O O . ASP B 1 129 ? -14.594 -15.352 -9.078 1 98.31 129 ASP B O 1
ATOM 2529 N N . LEU B 1 130 ? -12.68 -16.438 -8.891 1 98 130 LEU B N 1
ATOM 2530 C CA . LEU B 1 130 ? -12.898 -16.734 -7.477 1 98 130 LEU B CA 1
ATOM 2531 C C . LEU B 1 130 ? -13.039 -15.453 -6.668 1 98 130 LEU B C 1
ATOM 2533 O O . LEU B 1 130 ? -13.953 -15.32 -5.855 1 98 130 LEU B O 1
ATOM 2537 N N . ALA B 1 131 ? -12.164 -14.516 -6.844 1 97.69 131 ALA B N 1
ATOM 2538 C CA . ALA B 1 131 ? -12.141 -13.266 -6.086 1 97.69 131 ALA B CA 1
ATOM 2539 C C . ALA B 1 131 ? -13.422 -12.469 -6.297 1 97.69 131 ALA B C 1
ATOM 2541 O O . ALA B 1 131 ? -14.008 -11.961 -5.34 1 97.69 131 ALA B O 1
ATOM 2542 N N . LEU B 1 132 ? -13.867 -12.367 -7.508 1 96.81 132 LEU B N 1
ATOM 2543 C CA . LEU B 1 132 ? -14.961 -11.469 -7.848 1 96.81 132 LEU B CA 1
ATOM 2544 C C . LEU B 1 132 ? -16.312 -12.125 -7.602 1 96.81 132 LEU B C 1
ATOM 2546 O O . LEU B 1 132 ? -17.266 -11.469 -7.168 1 96.81 132 LEU B O 1
ATOM 2550 N N . HIS B 1 133 ? -16.422 -13.43 -7.797 1 95.19 133 HIS B N 1
ATOM 2551 C CA . HIS B 1 133 ? -17.734 -14.07 -7.777 1 95.19 133 HIS B CA 1
ATOM 2552 C C . HIS B 1 133 ? -17.969 -14.828 -6.473 1 95.19 133 HIS B C 1
ATOM 2554 O O . HIS B 1 133 ? -19.078 -14.883 -5.973 1 95.19 133 HIS B O 1
ATOM 2560 N N . THR B 1 134 ? -16.953 -15.391 -5.945 1 94.44 134 THR B N 1
ATOM 2561 C CA . THR B 1 134 ? -17.109 -16.172 -4.727 1 94.44 134 THR B CA 1
ATOM 2562 C C . THR B 1 134 ? -16.766 -15.344 -3.498 1 94.44 134 THR B C 1
ATOM 2564 O O . THR B 1 134 ? -17.578 -15.219 -2.572 1 94.44 134 THR B O 1
ATOM 2567 N N . LEU B 1 135 ? -15.617 -14.734 -3.543 1 95.44 135 LEU B N 1
ATOM 2568 C CA . LEU B 1 135 ? -15.164 -13.953 -2.398 1 95.44 135 LEU B CA 1
ATOM 2569 C C . LEU B 1 135 ? -15.789 -12.562 -2.416 1 95.44 135 LEU B C 1
ATOM 2571 O O . LEU B 1 135 ? -15.758 -11.852 -1.409 1 95.44 135 LEU B O 1
ATOM 2575 N N . ARG B 1 136 ? -16.234 -12.148 -3.568 1 95.12 136 ARG B N 1
ATOM 2576 C CA . ARG B 1 136 ? -17 -10.914 -3.768 1 95.12 136 ARG B CA 1
ATOM 2577 C C . ARG B 1 136 ? -16.141 -9.688 -3.477 1 95.12 136 ARG B C 1
ATOM 2579 O O . ARG B 1 136 ? -16.609 -8.734 -2.855 1 95.12 136 ARG B O 1
ATOM 2586 N N . LEU B 1 137 ? -14.883 -9.805 -3.748 1 97 137 LEU B N 1
ATOM 2587 C CA . LEU B 1 137 ? -14.047 -8.602 -3.729 1 97 137 LEU B CA 1
ATOM 2588 C C . LEU B 1 137 ? -14.578 -7.559 -4.703 1 97 137 LEU B C 1
ATOM 2590 O O . LEU B 1 137 ? -15.125 -7.902 -5.754 1 97 137 LEU B O 1
ATOM 2594 N N . ARG B 1 138 ? -14.383 -6.305 -4.34 1 98 138 ARG B N 1
ATOM 2595 C CA . ARG B 1 138 ? -14.906 -5.215 -5.16 1 98 138 ARG B CA 1
ATOM 2596 C C . ARG B 1 138 ? -13.781 -4.531 -5.938 1 98 138 ARG B C 1
ATOM 2598 O O . ARG B 1 138 ? -14.047 -3.703 -6.812 1 98 138 ARG B O 1
ATOM 2605 N N . ARG B 1 139 ? -12.594 -4.875 -5.66 1 98.56 139 ARG B N 1
ATOM 2606 C CA . ARG B 1 139 ? -11.414 -4.457 -6.418 1 98.56 139 ARG B CA 1
ATOM 2607 C C . ARG B 1 139 ? -10.312 -5.508 -6.34 1 98.56 139 ARG B C 1
ATOM 2609 O O . ARG B 1 139 ? -9.93 -5.938 -5.25 1 98.56 139 ARG B O 1
ATOM 2616 N N . LEU B 1 140 ? -9.852 -5.961 -7.438 1 98.81 140 LEU B N 1
ATOM 2617 C CA . LEU B 1 140 ? -8.75 -6.91 -7.562 1 98.81 140 LEU B CA 1
ATOM 2618 C C . LEU B 1 140 ? -7.641 -6.344 -8.438 1 98.81 140 LEU B C 1
ATOM 2620 O O . LEU B 1 140 ? -7.902 -5.844 -9.539 1 98.81 140 LEU B O 1
ATOM 2624 N N . GLU B 1 141 ? -6.434 -6.406 -7.902 1 98.94 141 GLU B N 1
ATOM 2625 C CA . GLU B 1 141 ? -5.324 -5.789 -8.625 1 98.94 141 GLU B CA 1
ATOM 2626 C C . GLU B 1 141 ? -4.281 -6.832 -9.023 1 98.94 141 GLU B C 1
ATOM 2628 O O . GLU B 1 141 ? -4.109 -7.84 -8.328 1 98.94 141 GLU B O 1
ATOM 2633 N N . ILE B 1 142 ? -3.639 -6.605 -10.086 1 98.88 142 ILE B N 1
ATOM 2634 C CA . ILE B 1 142 ? -2.369 -7.211 -10.477 1 98.88 142 ILE B CA 1
ATOM 2635 C C . ILE B 1 142 ? -1.33 -6.117 -10.711 1 98.88 142 ILE B C 1
ATOM 2637 O O . ILE B 1 142 ? -1.564 -5.188 -11.484 1 98.88 142 ILE B O 1
ATOM 2641 N N . ARG B 1 143 ? -0.243 -6.191 -10.039 1 98.62 143 ARG B N 1
ATOM 2642 C CA . ARG B 1 143 ? 0.859 -5.242 -10.172 1 98.62 143 ARG B CA 1
ATOM 2643 C C . ARG B 1 143 ? 2.1 -5.918 -10.742 1 98.62 143 ARG B C 1
ATOM 2645 O O . ARG B 1 143 ? 2.412 -7.059 -10.383 1 98.62 143 ARG B O 1
ATOM 2652 N N . CYS B 1 144 ? 2.762 -5.25 -11.625 1 98.06 144 CYS B N 1
ATOM 2653 C CA . CYS B 1 144 ? 3.973 -5.832 -12.188 1 98.06 144 CYS B CA 1
ATOM 2654 C C . CYS B 1 144 ? 4.906 -4.746 -12.711 1 98.06 144 CYS B C 1
ATOM 2656 O O . CYS B 1 144 ? 4.512 -3.588 -12.836 1 98.06 144 CYS B O 1
ATOM 2658 N N . ASP B 1 145 ? 6.129 -5.129 -12.938 1 98.12 145 ASP B N 1
ATOM 2659 C CA . ASP B 1 145 ? 7.133 -4.281 -13.578 1 98.12 145 ASP B CA 1
ATOM 2660 C C . ASP B 1 145 ? 6.855 -4.129 -15.07 1 98.12 145 ASP B C 1
ATOM 2662 O O . ASP B 1 145 ? 6.641 -5.117 -15.773 1 98.12 145 ASP B O 1
ATOM 2666 N N . PRO B 1 146 ? 6.84 -2.895 -15.555 1 97.88 146 PRO B N 1
ATOM 2667 C CA . PRO B 1 146 ? 6.594 -2.709 -16.984 1 97.88 146 PRO B CA 1
ATOM 2668 C C . PRO B 1 146 ? 7.617 -3.43 -17.859 1 97.88 146 PRO B C 1
ATOM 2670 O O . PRO B 1 146 ? 7.332 -3.74 -19.016 1 97.88 146 PRO B O 1
ATOM 2673 N N . GLN B 1 147 ? 8.789 -3.697 -17.344 1 97.06 147 GLN B N 1
ATOM 2674 C CA . GLN B 1 147 ? 9.82 -4.402 -18.094 1 97.06 147 GLN B CA 1
ATOM 2675 C C . GLN B 1 147 ? 9.5 -5.891 -18.203 1 97.06 147 GLN B C 1
ATOM 2677 O O . GLN B 1 147 ? 10.102 -6.602 -19.016 1 97.06 147 GLN B O 1
ATOM 2682 N N . ASN B 1 148 ? 8.664 -6.383 -17.297 1 95.94 148 ASN B N 1
ATOM 2683 C CA . ASN B 1 148 ? 8.195 -7.758 -17.391 1 95.94 148 ASN B CA 1
ATOM 2684 C C . ASN B 1 148 ? 7.004 -7.883 -18.344 1 95.94 148 ASN B C 1
ATOM 2686 O O . ASN B 1 148 ? 5.867 -8.07 -17.906 1 95.94 148 ASN B O 1
ATOM 2690 N N . GLU B 1 149 ? 7.332 -7.832 -19.562 1 94.75 149 GLU B N 1
ATOM 2691 C CA . GLU B 1 149 ? 6.305 -7.793 -20.594 1 94.75 149 GLU B CA 1
ATOM 2692 C C . GLU B 1 149 ? 5.402 -9.023 -20.531 1 94.75 149 GLU B C 1
ATOM 2694 O O . GLU B 1 149 ? 4.199 -8.93 -20.781 1 94.75 149 GLU B O 1
ATOM 2699 N N . ARG B 1 150 ? 5.984 -10.156 -20.234 1 93.12 150 ARG B N 1
ATOM 2700 C CA . ARG B 1 150 ? 5.215 -11.391 -20.141 1 93.12 150 ARG B CA 1
ATOM 2701 C C . ARG B 1 150 ? 4.141 -11.289 -19.062 1 93.12 150 ARG B C 1
ATOM 2703 O O . ARG B 1 150 ? 3.004 -11.719 -19.266 1 93.12 150 ARG B O 1
ATOM 2710 N N . SER B 1 151 ? 4.52 -10.742 -17.938 1 94.94 151 SER B N 1
ATOM 2711 C CA . SER B 1 151 ? 3.57 -10.562 -16.844 1 94.94 151 SER B CA 1
ATOM 2712 C C . SER B 1 151 ? 2.527 -9.508 -17.172 1 94.94 151 SER B C 1
ATOM 2714 O O . SER B 1 151 ? 1.35 -9.656 -16.844 1 94.94 151 SER B O 1
ATOM 2716 N N . ALA B 1 152 ? 2.916 -8.461 -17.859 1 95.94 152 ALA B N 1
ATOM 2717 C CA . ALA B 1 152 ? 2.045 -7.328 -18.156 1 95.94 152 ALA B CA 1
ATOM 2718 C C . ALA B 1 152 ? 0.971 -7.711 -19.172 1 95.94 152 ALA B C 1
ATOM 2720 O O . ALA B 1 152 ? -0.096 -7.094 -19.219 1 95.94 152 ALA B O 1
ATOM 2721 N N . ARG B 1 153 ? 1.166 -8.656 -19.891 1 96.75 153 ARG B N 1
ATOM 2722 C CA . ARG B 1 153 ? 0.221 -9.078 -20.906 1 96.75 153 ARG B CA 1
ATOM 2723 C C . ARG B 1 153 ? -0.95 -9.836 -20.297 1 96.75 153 ARG B C 1
ATOM 2725 O O . ARG B 1 153 ? -2.027 -9.906 -20.906 1 96.75 153 ARG B O 1
ATOM 2732 N N . ILE B 1 154 ? -0.772 -10.383 -19.156 1 97.94 154 ILE B N 1
ATOM 2733 C CA . ILE B 1 154 ? -1.744 -11.289 -18.562 1 97.94 154 ILE B CA 1
ATOM 2734 C C . ILE B 1 154 ? -2.977 -10.508 -18.109 1 97.94 154 ILE B C 1
ATOM 2736 O O . ILE B 1 154 ? -4.098 -10.82 -18.516 1 97.94 154 ILE B O 1
ATOM 2740 N N . PRO B 1 155 ? -2.793 -9.492 -17.312 1 98.31 155 PRO B N 1
ATOM 2741 C CA . PRO B 1 155 ? -4.004 -8.766 -16.922 1 98.31 155 PRO B CA 1
ATOM 2742 C C . PRO B 1 155 ? -4.734 -8.156 -18.109 1 98.31 155 PRO B C 1
ATOM 2744 O O . PRO B 1 155 ? -5.969 -8.125 -18.141 1 98.31 155 PRO B O 1
ATOM 2747 N N . ALA B 1 156 ? -4.004 -7.66 -19.062 1 96.62 156 ALA B N 1
ATOM 2748 C CA . ALA B 1 156 ? -4.633 -7.117 -20.25 1 96.62 156 ALA B CA 1
ATOM 2749 C C . ALA B 1 156 ? -5.473 -8.172 -20.969 1 96.62 156 ALA B C 1
ATOM 2751 O O . ALA B 1 156 ? -6.613 -7.91 -21.359 1 96.62 156 ALA B O 1
ATOM 2752 N N . ALA B 1 157 ? -4.918 -9.352 -21.094 1 97.5 157 ALA B N 1
ATOM 2753 C CA . ALA B 1 157 ? -5.598 -10.453 -21.766 1 97.5 157 ALA B CA 1
ATOM 2754 C C . ALA B 1 157 ? -6.844 -10.883 -21 1 97.5 157 ALA B C 1
ATOM 2756 O O . ALA B 1 157 ? -7.77 -11.461 -21.562 1 97.5 157 ALA B O 1
ATOM 2757 N N . LEU B 1 158 ? -6.871 -10.625 -19.75 1 98.19 158 LEU B N 1
ATOM 2758 C CA . LEU B 1 158 ? -7.969 -11.055 -18.891 1 98.19 158 LEU B CA 1
ATOM 2759 C C . LEU B 1 158 ? -8.984 -9.93 -18.688 1 98.19 158 LEU B C 1
ATOM 2761 O O . LEU B 1 158 ? -9.906 -10.055 -17.891 1 98.19 158 LEU B O 1
ATOM 2765 N N . GLY B 1 159 ? -8.766 -8.828 -19.344 1 98.06 159 GLY B N 1
ATOM 2766 C CA . GLY B 1 159 ? -9.75 -7.754 -19.359 1 98.06 159 GLY B CA 1
ATOM 2767 C C . GLY B 1 159 ? -9.586 -6.793 -18.188 1 98.06 159 GLY B C 1
ATOM 2768 O O . GLY B 1 159 ? -10.523 -6.09 -17.828 1 98.06 159 GLY B O 1
ATOM 2769 N N . TYR B 1 160 ? -8.469 -6.828 -17.531 1 98.69 160 TYR B N 1
ATOM 2770 C CA . TYR B 1 160 ? -8.188 -5.816 -16.516 1 98.69 160 TYR B CA 1
ATOM 2771 C C . TYR B 1 160 ? -7.992 -4.445 -17.156 1 98.69 160 TYR B C 1
ATOM 2773 O O . TYR B 1 160 ? -7.586 -4.344 -18.312 1 98.69 160 TYR B O 1
ATOM 2781 N N . THR B 1 161 ? -8.25 -3.406 -16.375 1 98.31 161 THR B N 1
ATOM 2782 C CA . THR B 1 161 ? -7.984 -2.029 -16.766 1 98.31 161 THR B CA 1
ATOM 2783 C C . THR B 1 161 ? -6.645 -1.557 -16.219 1 98.31 161 THR B C 1
ATOM 2785 O O . THR B 1 161 ? -6.32 -1.819 -15.055 1 98.31 161 THR B O 1
ATOM 2788 N 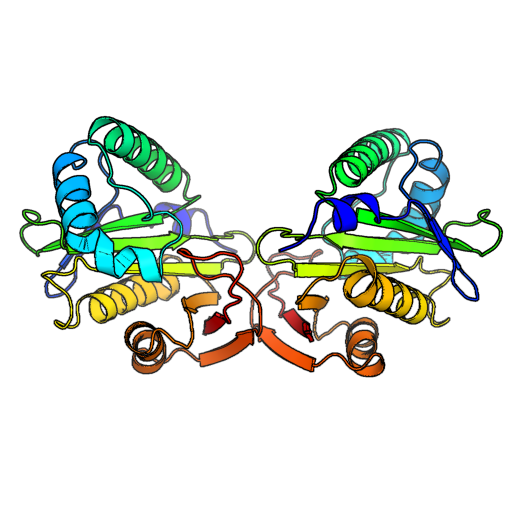N . LEU B 1 162 ? -5.832 -0.934 -17.047 1 98.38 162 LEU B N 1
ATOM 2789 C CA . LEU B 1 162 ? -4.613 -0.299 -16.562 1 98.38 162 LEU B CA 1
ATOM 2790 C C . LEU B 1 162 ? -4.934 0.993 -15.812 1 98.38 162 LEU B C 1
ATOM 2792 O O . LEU B 1 162 ? -5.328 1.986 -16.422 1 98.38 162 LEU B O 1
ATOM 2796 N N . ASP B 1 163 ? -4.691 0.954 -14.547 1 98.44 163 ASP B N 1
ATOM 2797 C CA . ASP B 1 163 ? -5.043 2.1 -13.711 1 98.44 163 ASP B CA 1
ATOM 2798 C C . ASP B 1 163 ? -3.873 3.078 -13.602 1 98.44 163 ASP B C 1
ATOM 2800 O O . ASP B 1 163 ? -4.078 4.285 -13.453 1 98.44 163 ASP B O 1
ATOM 2804 N N . ALA B 1 164 ? -2.654 2.484 -13.602 1 98.56 164 ALA B N 1
ATOM 2805 C CA . ALA B 1 164 ? -1.558 3.377 -13.234 1 98.56 164 ALA B CA 1
ATOM 2806 C C . ALA B 1 164 ? -0.23 2.869 -13.789 1 98.56 164 ALA B C 1
ATOM 2808 O O . ALA B 1 164 ? -0.041 1.661 -13.953 1 98.56 164 ALA B O 1
ATOM 2809 N N . HIS B 1 165 ? 0.587 3.768 -14.125 1 98.31 165 HIS B N 1
ATOM 2810 C CA . HIS B 1 165 ? 2.029 3.6 -14.266 1 98.31 165 HIS B CA 1
ATOM 2811 C C . HIS B 1 165 ? 2.781 4.426 -13.227 1 98.31 165 HIS B C 1
ATOM 2813 O O . HIS B 1 165 ? 2.932 5.641 -13.383 1 98.31 165 HIS B O 1
ATOM 2819 N N . LEU B 1 166 ? 3.207 3.816 -12.156 1 98.69 166 LEU B N 1
ATOM 2820 C CA . LEU B 1 166 ? 3.893 4.5 -11.07 1 98.69 166 LEU B CA 1
ATOM 2821 C C . LEU B 1 166 ? 5.398 4.523 -11.305 1 98.69 166 LEU B C 1
ATOM 2823 O O . LEU B 1 166 ? 6.074 3.504 -11.141 1 98.69 166 LEU B O 1
ATOM 2827 N N . VAL B 1 167 ? 5.891 5.664 -11.602 1 98.56 167 VAL B N 1
ATOM 2828 C CA . VAL B 1 167 ? 7.316 5.848 -11.859 1 98.56 167 VAL B CA 1
ATOM 2829 C C . VAL B 1 167 ? 8.094 5.828 -10.547 1 98.56 167 VAL B C 1
ATOM 2831 O O . VAL B 1 167 ? 7.652 6.406 -9.555 1 98.56 167 VAL B O 1
ATOM 2834 N N . ASN B 1 168 ? 9.297 5.055 -10.5 1 98.25 168 ASN B N 1
ATOM 2835 C CA . ASN B 1 168 ? 10.195 4.992 -9.352 1 98.25 168 ASN B CA 1
ATOM 2836 C C . ASN B 1 168 ? 9.492 4.406 -8.125 1 98.25 168 ASN B C 1
ATOM 2838 O O . ASN B 1 168 ? 9.742 4.844 -7 1 98.25 168 ASN B O 1
ATOM 2842 N N . ASP B 1 169 ? 8.609 3.441 -8.328 1 98.38 169 ASP B N 1
ATOM 2843 C CA . ASP B 1 169 ? 7.773 2.912 -7.25 1 98.38 169 ASP B CA 1
ATOM 2844 C C . ASP B 1 169 ? 8.406 1.67 -6.625 1 98.38 169 ASP B C 1
ATOM 2846 O O . ASP B 1 169 ? 7.918 1.164 -5.613 1 98.38 169 ASP B O 1
ATOM 2850 N N . ASP B 1 170 ? 9.406 1.176 -7.164 1 97.94 170 ASP B N 1
ATOM 2851 C CA . ASP B 1 170 ? 10.094 -0.02 -6.688 1 97.94 170 ASP B CA 1
ATOM 2852 C C . ASP B 1 170 ? 11.586 0.032 -7.035 1 97.94 170 ASP B C 1
ATOM 2854 O O . ASP B 1 170 ? 12.078 1.047 -7.531 1 97.94 170 ASP B O 1
ATOM 2858 N N . VAL B 1 171 ? 12.297 -1.083 -6.633 1 97.25 171 VAL B N 1
ATOM 2859 C CA . VAL B 1 171 ? 13.703 -1.218 -6.992 1 97.25 171 VAL B CA 1
ATOM 2860 C C . VAL B 1 171 ? 13.953 -2.59 -7.613 1 97.25 171 VAL B C 1
ATOM 2862 O O . VAL B 1 171 ? 13.148 -3.51 -7.441 1 97.25 171 VAL B O 1
ATOM 2865 N N . ASP B 1 172 ? 15.078 -2.676 -8.359 1 97.38 172 ASP B N 1
ATOM 2866 C CA . ASP B 1 172 ? 15.523 -3.965 -8.883 1 97.38 172 ASP B CA 1
ATOM 2867 C C . ASP B 1 172 ? 15.898 -4.914 -7.75 1 97.38 172 ASP B C 1
ATOM 2869 O O . ASP B 1 172 ? 16.75 -4.59 -6.914 1 97.38 172 ASP B O 1
ATOM 2873 N N . PRO B 1 173 ? 15.25 -6.105 -7.715 1 96.38 173 PRO B N 1
ATOM 2874 C CA . PRO B 1 173 ? 15.531 -7.035 -6.621 1 96.38 173 PRO B CA 1
ATOM 2875 C C . PRO B 1 173 ? 17.016 -7.41 -6.531 1 96.38 173 PRO B C 1
ATOM 2877 O O . PRO B 1 173 ? 17.5 -7.73 -5.445 1 96.38 173 PRO B O 1
ATOM 2880 N N . ARG B 1 174 ? 17.766 -7.293 -7.637 1 96 174 ARG B N 1
ATOM 2881 C CA . ARG B 1 174 ? 19.172 -7.703 -7.676 1 96 174 ARG B CA 1
ATOM 2882 C C . ARG B 1 174 ? 20.094 -6.531 -7.367 1 96 174 ARG B C 1
ATOM 2884 O O . ARG B 1 174 ? 21.281 -6.727 -7.07 1 96 174 ARG B O 1
ATOM 2891 N N . ASP B 1 175 ? 19.547 -5.332 -7.566 1 95.31 175 ASP B N 1
ATOM 2892 C CA . ASP B 1 175 ? 20.312 -4.098 -7.395 1 95.31 175 ASP B CA 1
ATOM 2893 C C . ASP B 1 175 ? 19.406 -2.961 -6.926 1 95.31 175 ASP B C 1
ATOM 2895 O O . ASP B 1 175 ? 18.828 -2.238 -7.742 1 95.31 175 ASP B O 1
ATOM 2899 N N . HIS B 1 176 ? 19.438 -2.758 -5.703 1 93.12 176 HIS B N 1
ATOM 2900 C CA . HIS B 1 176 ? 18.469 -1.846 -5.094 1 93.12 176 HIS B CA 1
ATOM 2901 C C . HIS B 1 176 ? 18.797 -0.395 -5.434 1 93.12 176 HIS B C 1
ATOM 2903 O O . HIS B 1 176 ? 18.031 0.511 -5.105 1 93.12 176 HIS B O 1
ATOM 2909 N N . THR B 1 177 ? 19.875 -0.111 -6.105 1 93.75 177 THR B N 1
ATOM 2910 C CA . THR B 1 177 ? 20.203 1.246 -6.539 1 93.75 177 THR B CA 1
ATOM 2911 C C . THR B 1 177 ? 19.469 1.583 -7.836 1 93.75 177 THR B C 1
ATOM 2913 O O . THR B 1 177 ? 19.422 2.744 -8.25 1 93.75 177 THR B O 1
ATOM 2916 N N . ARG B 1 178 ? 18.922 0.567 -8.453 1 96.75 178 ARG B N 1
ATOM 2917 C CA . ARG B 1 178 ? 18.188 0.761 -9.695 1 96.75 178 ARG B CA 1
ATOM 2918 C C . ARG B 1 178 ? 16.688 0.827 -9.438 1 96.75 178 ARG B C 1
ATOM 2920 O O . ARG B 1 178 ? 16.078 -0.17 -9.055 1 96.75 178 ARG B O 1
ATOM 2927 N N . LEU B 1 179 ? 16.156 1.957 -9.703 1 97.44 179 LEU B N 1
ATOM 2928 C CA . LEU B 1 179 ? 14.727 2.162 -9.508 1 97.44 179 LEU B CA 1
ATOM 2929 C C . LEU B 1 179 ? 13.93 1.483 -10.609 1 97.44 179 LEU B C 1
ATOM 2931 O O . LEU B 1 179 ? 14.406 1.337 -11.734 1 97.44 179 LEU B O 1
ATOM 2935 N N . ARG B 1 180 ? 12.766 1.066 -10.234 1 98 180 ARG B N 1
ATOM 2936 C CA . ARG B 1 180 ? 11.828 0.42 -11.141 1 98 180 ARG B CA 1
ATOM 2937 C C . ARG B 1 180 ? 10.438 1.03 -11.016 1 98 180 ARG B C 1
ATOM 2939 O O . ARG B 1 180 ? 10.125 1.673 -10.008 1 98 180 ARG B O 1
ATOM 2946 N N . ASP B 1 181 ? 9.719 0.902 -12.086 1 98.5 181 ASP B N 1
ATOM 2947 C CA . ASP B 1 181 ? 8.336 1.364 -12.117 1 98.5 181 ASP B CA 1
ATOM 2948 C C . ASP B 1 181 ? 7.371 0.226 -11.789 1 98.5 181 ASP B C 1
ATOM 2950 O O . ASP B 1 181 ? 7.781 -0.933 -11.695 1 98.5 181 ASP B O 1
ATOM 2954 N N . THR B 1 182 ? 6.086 0.551 -11.539 1 98.62 182 THR B N 1
ATOM 2955 C CA . THR B 1 182 ? 5.031 -0.425 -11.289 1 98.62 182 THR B CA 1
ATOM 2956 C C . THR B 1 182 ? 3.789 -0.1 -12.117 1 98.62 182 THR B C 1
ATOM 2958 O O . THR B 1 182 ? 3.336 1.047 -12.141 1 98.62 182 THR B O 1
ATOM 2961 N N . LEU B 1 183 ? 3.312 -1.042 -12.805 1 98.75 183 LEU B N 1
ATOM 2962 C CA . LEU B 1 183 ? 1.983 -0.965 -13.406 1 98.75 183 LEU B CA 1
ATOM 2963 C C . LEU B 1 183 ? 0.926 -1.51 -12.453 1 98.75 183 LEU B C 1
ATOM 2965 O O . LEU B 1 183 ? 1.153 -2.516 -11.773 1 98.75 183 LEU B O 1
ATOM 2969 N N . ILE B 1 184 ? -0.192 -0.826 -12.391 1 98.81 184 ILE B N 1
ATOM 2970 C CA . ILE B 1 184 ? -1.343 -1.332 -11.656 1 98.81 184 ILE B CA 1
ATOM 2971 C C . ILE B 1 184 ? -2.49 -1.618 -12.617 1 98.81 184 ILE B C 1
ATOM 2973 O O . ILE B 1 184 ? -2.977 -0.713 -13.305 1 98.81 184 ILE B O 1
ATOM 2977 N N . PHE B 1 185 ? -2.906 -2.836 -12.648 1 98.81 185 PHE B N 1
ATOM 2978 C CA . PHE B 1 185 ? -4.117 -3.268 -13.336 1 98.81 185 PHE B CA 1
ATOM 2979 C C . PHE B 1 185 ? -5.199 -3.648 -12.336 1 98.81 185 PHE B C 1
ATOM 2981 O O . PHE B 1 185 ? -4.902 -4.164 -11.25 1 98.81 185 PHE B O 1
ATOM 2988 N N . SER B 1 186 ? -6.477 -3.412 -12.719 1 98.81 186 SER B N 1
ATOM 2989 C CA . SER B 1 186 ? -7.504 -3.824 -11.773 1 98.81 186 SER B CA 1
ATOM 2990 C C . SER B 1 186 ? -8.758 -4.312 -12.484 1 98.81 186 SER B C 1
ATOM 2992 O O . SER B 1 186 ? -8.969 -3.996 -13.656 1 98.81 186 SER B O 1
ATOM 2994 N N . LYS B 1 187 ? -9.5 -5.094 -11.859 1 98.5 187 LYS B N 1
ATOM 2995 C CA . LYS B 1 187 ? -10.914 -5.387 -12.102 1 98.5 187 LYS B CA 1
ATOM 2996 C C . LYS B 1 187 ? -11.773 -4.961 -10.922 1 98.5 187 LYS B C 1
ATOM 2998 O O . LYS B 1 187 ? -11.453 -5.266 -9.773 1 98.5 187 LYS B O 1
ATOM 3003 N N . VAL B 1 188 ? -12.812 -4.219 -11.258 1 97.56 188 VAL B N 1
ATOM 3004 C CA . VAL B 1 188 ? -13.68 -3.715 -10.203 1 97.56 188 VAL B CA 1
ATOM 3005 C C . VAL B 1 188 ? -15.109 -4.191 -10.43 1 97.56 188 VAL B C 1
ATOM 3007 O O . VAL B 1 188 ? -15.516 -4.43 -11.57 1 97.56 188 VAL B O 1
ATOM 3010 N N . GLN B 1 189 ? -15.836 -4.391 -9.375 1 91.88 189 GLN B N 1
ATOM 3011 C CA . GLN B 1 189 ? -17.25 -4.727 -9.43 1 91.88 189 GLN B CA 1
ATOM 3012 C C . GLN B 1 189 ? -18.094 -3.691 -8.68 1 91.88 189 GLN B C 1
ATOM 3014 O O . GLN B 1 189 ? -17.641 -3.105 -7.699 1 91.88 189 GLN B O 1
#

Nearest PDB structures (foldseek):
  1nsl-assembly1_F  TM=9.126E-01  e=4.573E-14  Bacillus subtilis
  2fck-assembly1_A-2  TM=8.406E-01  e=5.821E-14  Vibrio cholerae O1 biovar El Tor str. N16961
  5wif-assembly1_C  TM=7.948E-01  e=2.148E-11  Yersinia pestis
  5wif-assembly1_B  TM=8.124E-01  e=3.925E-11  Yersinia pestis
  6d72-assembly1_C  TM=7.980E-01  e=2.904E-11  Yersinia pestis

Solvent-accessible surface area (backbone atoms only — not comparable to full-atom values): 19503 Å² total; per-residue (Å²): 104,58,44,72,64,28,69,68,59,66,66,61,60,48,74,59,97,63,33,30,32,28,51,52,48,44,88,45,17,62,52,52,31,52,34,49,51,74,19,31,83,66,40,21,65,76,32,72,85,39,76,61,80,65,45,50,68,62,38,24,53,49,24,46,51,45,32,50,31,34,74,72,63,57,28,40,53,24,36,30,18,34,64,86,64,81,44,65,41,35,38,32,36,38,35,80,53,36,59,66,48,18,30,33,27,49,52,72,52,62,23,58,94,57,57,93,69,58,56,66,50,53,52,51,51,53,51,49,50,41,37,49,71,60,45,50,32,28,18,41,29,43,68,45,42,72,84,41,53,76,66,56,48,39,50,54,74,70,67,33,44,80,45,29,67,39,68,39,66,29,42,34,53,82,41,56,74,39,68,26,44,33,32,35,28,35,47,72,106,103,57,43,73,64,28,68,68,58,64,67,61,62,49,75,59,98,63,33,30,30,28,53,50,48,44,88,46,17,61,52,50,32,52,33,49,50,75,17,31,82,66,38,23,65,75,33,70,85,39,75,63,80,64,46,49,69,62,38,24,51,49,24,46,51,46,31,51,31,34,74,71,62,58,27,41,54,25,37,30,19,34,64,86,63,80,46,64,41,35,38,34,39,39,36,79,54,36,59,66,50,19,30,33,28,48,53,74,54,62,22,58,94,56,56,94,69,56,55,67,49,54,51,51,49,54,52,48,50,42,38,50,70,60,45,51,32,29,18,40,31,42,67,44,43,73,85,41,52,76,65,56,47,39,49,54,75,70,67,33,44,80,46,28,66,39,66,39,65,29,45,34,52,82,40,56,74,38,69,27,44,34,31,37,29,34,46,72,106

Foldseek 3Di:
DQDPQLLVLDDQWDDDPWKIWGQFDLVCLVLVLVQLVQQLVVCLQFPLVSPDRDDSVNSSVVSVVSNVCCNVVQWNKIFIGTNVRPHTFWIKGWHPADVVLGETEIDIDTRPVNPPPCVVLRVVLRRVCCSCPRSNRFKYKYKGFVVPVVSVVRLVVNPWDWDDWAFQPAAGSNDRVHGTIMIITMDGD/DQDPQLLVLDDQWDDDPWKIWGQFDLVCLVLVLVQLVQQLVVCLQFPLVSPDRDDSVNSSVVSVVSNVCCNVVQWNKIFIGTPVRPHTFWIKGWHPADVVLGETEIDIDTRPVNPPPCVVLRVVLRRVCCSCPRSNRFKYKYKGFVVPVVSVVRLVVNPWDWDDWAFQPAAGSNDRVHGTIMIITMDGD

pLDDT: mean 96.6, std 4.77, range [67.38, 98.94]

Sequence (378 aa):
MVTADALNAVPDEVRTGRLLLRRPDPADARALVGAVNASLPELQRWMHWAQHPMTEDASRENLRSAAEKFDTRENLRYHVWNASGTELIGSSGYHALNWLIPRGEIGYWIATPHTGRGYAREVAQALTDLALHTLRLRRLEIRCDPQNERSARIPAALGYTLDAHLVNDDVDPRDHTRLRDTLIFSKVQMVTADALNAVPDEVRTGRLLLRRPDPADARALVGAVNASLPELQRWMHWAQHPMTEDASRENLRSAAEKFDTRENLRYHVWNASGTELIGSSGYHALNWLIPRGEIGYWIATPHTGRGYAREVAQALTDLALHTLRLRRLEIRCDPQNERSARIPAALGYTLDAHLVNDDVDPRDHTRLRDTLIFSKVQ

Organism: NCBI:txid223556

Radius of gyration: 22.9 Å; Cα contacts (8 Å, |Δi|>4): 781; chains: 2; bounding box: 44×67×50 Å

InterPro domains:
  IPR000182 GNAT domain [PF13302] (18-160)
  IPR000182 GNAT domain [PS51186] (19-184)
  IPR016181 Acyl-CoA N-acyltransferase [SSF55729] (14-187)
  IPR051908 Ribosomal-protein N-acetyltransferase [PTHR43441] (11-187)

Secondary structure (DSSP, 8-state):
---HHHHHT--SEEE-SSEEEE---GGGHHHHHHHHHHTHHHHTTT-TT-SS---HHHHHHHHHHHHHHHHTTS-EEEEEEETTS-SEEEEEEEEEEETTTTEEEEEEEE-GGGTTSSHHHHHHHHHHHIIIIIS--SEEEEEE-TT-HHHHHHHHHTT-EEEEEEEEEEEETTEEEEEEEEEEEEEE-/---HHHHHT--SEEE-SSEEEE---GGGHHHHHHHHHHTHHHHTTT-TT-SS---HHHHHHHHHHHHHHHHTTS-EEEEEEETTS-SEEEEEEEEEEETTTTEEEEEEEE-GGGTTSSHHHHHHHHHHHIIIIIS--SEEEEEE-TT-HHHHHHHHHTT-EEEEEEEEEEEETTEEEEEEEEEEEEEE-